Protein AF-A0A809S8J6-F1 (afdb_monomer)

Radius of gyration: 30.09 Å; Cα contacts (8 Å, |Δi|>4): 682; chains: 1; bounding box: 95×75×57 Å

Mean predicted aligned error: 15.42 Å

Foldseek 3Di:
DAEFEDAQFDQVCRSCVVVVVVAKDKDFPVPPDPDPPPPDDDDDDDDDDDDDDDDDDDDDDDDDDDDDDDDDDDDDDDDDDPPPPDPPDDDDSRDGRHAAKTKIKIWGDDVPDPPDIDIDIYIYHHDHQDDFDDDPQFKDKQAAPVFKDWPPVQAQDPDDPQAGPNQQRHRDLFPSRKHKNLVCALADGDPHQKIKMFTPPDLQFFWFWKKKWKFFQFFDCWDPCRRFAAAFQFKWKWFDSVVPDTDTFAPKFGTGLVSFAPADPVRGHDPPDDPRRMDMGMIGTQIDGHRMMMIGTHFDFDPPQAQDQTPPDRDHRNGRGHMTMTRYMMTMTTDPVNVVSSVVSPPD

Organism: NCBI:txid33923

Secondary structure (DSSP, 8-state):
-EEEEEETT-BHHHHTHHHHHTT-EEEEGGG--S-SS-S----------------------------------------------PPP-------B--SEEEEEEEEEEPTT-SS-EEEEEEEEEEEPPPP-PPPGGGEEEE-HHHHEEE-GGGS-----TTS-GGGGGSS--STTS-EE-GGGTTSPPPS--EEEEEE-STTT-EEEEEEEEEEESB-BSSGGGBTB-PPPSBEEEEEESSSSS-EEPSS-S--BHHHHS-B-TTSPBP-TT-SSSEEEEEEEEEEEEESEEEEEE-PPB-TT-TTSBPTTSSPBPSS-B---EE--EEEEEEPHHHHHHHHHHH--

pLDDT: mean 77.05, std 23.23, range [23.98, 98.31]

Nearest PDB structures (foldseek):
  4mb5-assembly1_A  TM=4.813E-01  e=8.742E-01  Moritella marina
  4hmc-assembly1_A  TM=4.651E-01  e=9.783E-01  Moritella marina
  5mr3-assembly1_B  TM=4.224E-01  e=9.276E+00  Haliotis rufescens
  3bcf-assembly1_A  TM=3.343E-01  e=9.813E+00  Halothermothrix orenii H 168
  7rd3-assembly1_A  TM=1.891E-01  e=5.916E+00  Mus musculus

InterPro domains:
  IPR000421 Coagulation factor 5/8, C-terminal domain [PF00754] (161-299)
  IPR008979 Galactose-binding-like domain superfamily [SSF49785] (158-298)

Solvent-accessible surface area (backbone atoms only — not comparable to full-atom values): 20321 Å² total; per-residue (Å²): 121,47,82,40,77,36,41,42,79,34,37,40,53,66,64,42,35,76,50,41,77,72,57,39,44,62,49,65,54,93,69,66,68,92,75,82,82,84,83,82,82,84,82,82,91,82,90,86,87,88,81,89,84,87,80,81,88,82,91,84,84,84,86,80,88,86,87,79,89,86,86,88,83,90,85,88,90,78,93,73,79,86,67,80,75,70,86,77,83,79,69,85,52,74,51,60,31,53,79,45,80,48,56,31,45,30,42,26,72,37,92,95,48,93,84,50,67,47,76,43,49,34,36,40,34,25,38,82,79,56,86,75,85,79,55,76,86,18,51,43,83,40,51,12,65,80,32,33,44,65,40,69,94,62,26,56,78,51,59,50,98,83,25,39,68,59,28,28,28,58,65,37,67,37,58,87,33,23,20,40,33,64,83,42,46,15,41,80,78,68,96,52,52,29,45,26,35,36,48,65,51,73,96,85,38,43,40,33,32,36,42,35,43,28,27,49,22,63,35,48,90,48,71,98,40,49,64,40,19,46,53,37,52,33,50,47,55,26,35,13,73,83,74,78,64,71,43,76,58,48,78,57,46,54,40,42,35,81,62,44,42,64,59,41,98,86,57,26,35,45,71,88,82,51,94,56,44,34,46,71,30,82,30,44,34,51,74,41,73,24,28,23,43,31,43,31,45,38,58,27,76,40,89,87,35,49,68,36,70,36,79,97,59,91,50,60,16,77,23,35,31,41,52,32,52,36,11,23,44,35,39,34,29,47,33,75,63,31,47,51,53,52,53,67,49,69,75,115

Sequence (348 aa):
MQLVFAFKDTPVKEALKSLIDQGWMFENLEEVSQQDNAANAHNTDTSGTTGTGNSSQTTGDNAQQTGTQESNQSGEETPAANTPAQPSATANVDKLVKDGLETFIGKKLKTGSQTDFDYLNVVLRGITKTAVTYEQADLNTLSGVNHLEIDTNQSFNHNPRNNELSKIVDGNERQESRWDTWAFYGKQQDAKNYITIKIKENNEGVFVNKFNLWTRVRGYSLGPQSGKAFPTKYIKLYYSLDGTKFERVKNQDKETRDQLFTLTEAGEVSNVNNNNNTNTVEINFDPVKAKYIRFEFEAPEIEGIKGEIIPGTQERATTNYGVVGFNEVKLIKLTDSGKSKWENSNIK

Structure (mmCIF, N/CA/C/O backbone):
data_AF-A0A809S8J6-F1
#
_entry.id   AF-A0A809S8J6-F1
#
loop_
_atom_site.group_PDB
_atom_site.id
_atom_site.type_symbol
_atom_site.label_atom_id
_atom_site.label_alt_id
_atom_site.label_comp_id
_atom_site.label_asym_id
_atom_site.label_entity_id
_atom_site.label_seq_id
_atom_site.pdbx_PDB_ins_code
_atom_site.Cartn_x
_atom_site.Cartn_y
_atom_site.Cartn_z
_atom_site.occupancy
_atom_site.B_iso_or_equiv
_atom_site.auth_seq_id
_atom_site.auth_comp_id
_atom_site.auth_asym_id
_atom_site.auth_atom_id
_atom_site.pdbx_PDB_model_num
ATOM 1 N N . MET A 1 1 ? -34.614 -11.340 16.513 1.00 69.31 1 MET A N 1
ATOM 2 C CA . MET A 1 1 ? -34.085 -10.487 15.431 1.00 69.31 1 MET A CA 1
ATOM 3 C C . MET A 1 1 ? -32.884 -9.745 15.985 1.00 69.31 1 MET A C 1
ATOM 5 O O . MET A 1 1 ? -33.032 -9.092 17.010 1.00 69.31 1 MET A O 1
ATOM 9 N N . GLN A 1 2 ? -31.712 -9.913 15.381 1.00 82.62 2 GLN A N 1
ATOM 10 C CA . GLN A 1 2 ? -30.470 -9.266 15.804 1.00 82.62 2 GLN A CA 1
ATOM 11 C C . GLN A 1 2 ? -30.171 -8.094 14.869 1.00 82.62 2 GLN A C 1
ATOM 13 O O . GLN A 1 2 ? -30.233 -8.248 13.653 1.00 82.62 2 GLN A O 1
ATOM 18 N N . LEU A 1 3 ? -29.869 -6.924 15.429 1.00 82.31 3 LEU A N 1
ATOM 19 C CA . LEU A 1 3 ? -29.426 -5.763 14.658 1.00 82.31 3 LEU A CA 1
ATOM 20 C C . LEU A 1 3 ? -27.900 -5.764 14.577 1.00 82.31 3 LEU A C 1
ATOM 22 O O . LEU A 1 3 ? -27.219 -5.842 15.599 1.00 82.31 3 LEU A O 1
ATOM 26 N N . VAL A 1 4 ? -27.385 -5.676 13.357 1.00 83.06 4 VAL A N 1
ATOM 27 C CA . VAL A 1 4 ? -25.967 -5.507 13.041 1.00 83.06 4 VAL A CA 1
ATOM 28 C C . VAL A 1 4 ? -25.825 -4.173 12.318 1.00 83.06 4 VAL A C 1
ATOM 30 O O . VAL A 1 4 ? -26.583 -3.871 11.401 1.00 83.06 4 VAL A O 1
ATOM 33 N N . PHE A 1 5 ? -24.877 -3.345 12.739 1.00 81.38 5 PHE A N 1
ATOM 34 C CA . PHE A 1 5 ? -24.607 -2.056 12.103 1.00 81.38 5 PHE A CA 1
ATOM 35 C C . PHE A 1 5 ? -23.363 -2.181 11.225 1.00 81.38 5 PHE A C 1
ATOM 37 O O . PHE A 1 5 ? -22.380 -2.797 11.637 1.00 81.38 5 PHE A O 1
ATOM 44 N N . ALA A 1 6 ? -23.410 -1.617 10.020 1.00 78.50 6 ALA A N 1
ATOM 45 C CA . ALA A 1 6 ? -22.308 -1.645 9.062 1.00 78.50 6 ALA A CA 1
ATOM 46 C C . ALA A 1 6 ? -22.294 -0.367 8.217 1.00 78.50 6 ALA A C 1
ATOM 48 O O . ALA A 1 6 ? -23.326 0.276 8.059 1.00 78.50 6 ALA A O 1
ATOM 49 N N . PHE A 1 7 ? -21.147 0.021 7.662 1.00 81.06 7 PHE A N 1
ATOM 50 C CA . PHE A 1 7 ? -21.082 1.191 6.779 1.00 81.06 7 PHE A CA 1
ATOM 51 C C . PHE A 1 7 ? -21.593 0.862 5.368 1.00 81.06 7 PHE A C 1
ATOM 53 O O . PHE A 1 7 ? -21.485 -0.291 4.952 1.00 81.06 7 PHE A O 1
ATOM 60 N N . LYS A 1 8 ? -22.068 1.878 4.628 1.00 72.50 8 LYS A N 1
ATOM 61 C CA . LYS A 1 8 ? -22.605 1.799 3.244 1.00 72.50 8 LYS A CA 1
ATOM 62 C C . LYS A 1 8 ? -21.742 1.013 2.228 1.00 72.50 8 LYS A C 1
ATOM 64 O O . LYS A 1 8 ? -22.229 0.538 1.210 1.00 72.50 8 LYS A O 1
ATOM 69 N N . ASP A 1 9 ? -20.449 0.870 2.496 1.00 71.50 9 ASP A N 1
ATOM 70 C CA . ASP A 1 9 ? -19.506 0.186 1.602 1.00 71.50 9 ASP A CA 1
ATOM 71 C C . ASP A 1 9 ? -18.827 -1.014 2.284 1.00 71.50 9 ASP A C 1
ATOM 73 O O . ASP A 1 9 ? -17.778 -1.490 1.859 1.00 71.50 9 ASP A O 1
ATOM 77 N N . THR A 1 10 ? -19.420 -1.529 3.367 1.00 76.69 10 THR A N 1
ATOM 78 C CA . THR A 1 10 ? -18.936 -2.745 4.035 1.00 76.69 10 THR A CA 1
ATOM 79 C C . THR A 1 10 ? -19.470 -3.977 3.298 1.00 76.69 10 THR A C 1
ATOM 81 O O . THR A 1 10 ? -20.690 -4.094 3.147 1.00 76.69 10 THR A O 1
ATOM 84 N N . PRO A 1 11 ? -18.620 -4.936 2.881 1.00 82.38 11 PRO A N 1
ATOM 85 C CA . PRO A 1 11 ? -19.095 -6.231 2.402 1.00 82.38 11 PRO A CA 1
ATOM 86 C C . PRO A 1 11 ? -19.904 -6.935 3.495 1.00 82.38 11 PRO A C 1
ATOM 88 O O . PRO A 1 11 ? -19.467 -7.012 4.646 1.00 82.38 11 PRO A O 1
ATOM 91 N N . VAL A 1 12 ? -21.070 -7.487 3.159 1.00 83.94 12 VAL A N 1
ATOM 92 C CA . VAL A 1 12 ? -21.964 -8.138 4.134 1.00 83.94 12 VAL A CA 1
ATOM 93 C C . VAL A 1 12 ? -21.243 -9.252 4.899 1.00 83.94 12 VAL A C 1
ATOM 95 O O . VAL A 1 12 ? -21.407 -9.373 6.114 1.00 83.94 12 VAL A O 1
ATOM 98 N N . LYS A 1 13 ? -20.376 -10.016 4.226 1.00 82.44 13 LYS A N 1
ATOM 99 C CA . LYS A 1 13 ? -19.522 -11.026 4.865 1.00 82.44 13 LYS A CA 1
ATOM 100 C C . LYS A 1 13 ? -18.664 -10.459 6.000 1.00 82.44 13 LYS A C 1
ATOM 102 O O . LYS A 1 13 ? -18.488 -11.118 7.021 1.00 82.44 13 LYS A O 1
ATOM 107 N N . GLU A 1 14 ? -18.144 -9.243 5.854 1.00 80.56 14 GLU A N 1
ATOM 108 C CA . GLU A 1 14 ? -17.391 -8.587 6.923 1.00 80.56 14 GLU A CA 1
ATOM 109 C C . GLU A 1 14 ? -18.302 -8.099 8.048 1.00 80.56 14 GLU A C 1
ATOM 111 O O . GLU A 1 14 ? -17.966 -8.267 9.220 1.00 80.56 14 GLU A O 1
ATOM 116 N N . ALA A 1 15 ? -19.459 -7.526 7.710 1.00 82.50 15 ALA A N 1
ATOM 117 C CA . ALA A 1 15 ? -20.442 -7.077 8.695 1.00 82.50 15 ALA A CA 1
ATOM 118 C C . ALA A 1 15 ? -20.953 -8.237 9.571 1.00 82.50 15 ALA A C 1
ATOM 120 O O . ALA A 1 15 ? -21.184 -8.074 10.768 1.00 82.50 15 ALA A O 1
ATOM 121 N N . LEU A 1 16 ? -21.074 -9.431 8.988 1.00 87.44 16 LEU A N 1
ATOM 122 C CA . LEU A 1 16 ? -21.538 -10.648 9.651 1.00 87.44 16 LEU A CA 1
ATOM 123 C C . LEU A 1 16 ? -20.404 -11.532 10.180 1.00 87.44 16 LEU A C 1
ATOM 125 O O . LEU A 1 16 ? -20.680 -12.618 10.694 1.00 87.44 16 LEU A O 1
ATOM 129 N N . LYS A 1 17 ? -19.141 -11.090 10.095 1.00 83.00 17 LYS A N 1
ATOM 130 C CA . LYS A 1 17 ? -17.968 -11.939 10.352 1.00 83.00 17 LYS A CA 1
ATOM 131 C C . LYS A 1 17 ? -18.045 -12.672 11.690 1.00 83.00 17 LYS A C 1
ATOM 133 O O . LYS A 1 17 ? -17.804 -13.869 11.736 1.00 83.00 17 LYS A O 1
ATOM 138 N N . SER A 1 18 ? -18.439 -11.987 12.765 1.00 83.62 18 SER A N 1
ATOM 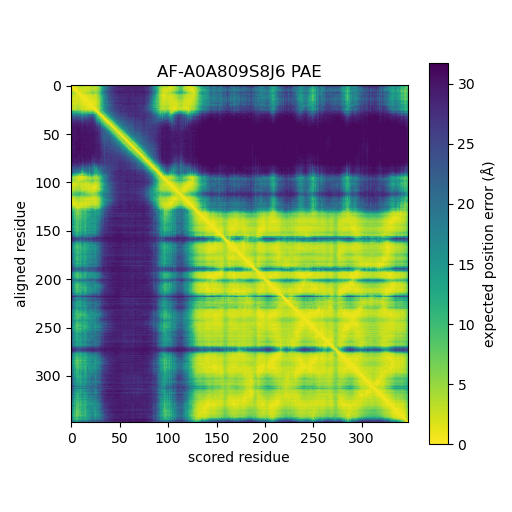139 C CA . SER A 1 18 ? -18.545 -12.606 14.095 1.00 83.62 18 SER A CA 1
ATOM 140 C C . SER A 1 18 ? -19.547 -13.766 14.138 1.00 83.62 18 SER A C 1
ATOM 142 O O . SER A 1 18 ? -19.301 -14.759 14.816 1.00 83.62 18 SER A O 1
ATOM 144 N N . LEU A 1 19 ? -20.660 -13.668 13.405 1.00 87.31 19 LEU A N 1
ATOM 145 C CA . LEU A 1 19 ? -21.651 -14.739 13.317 1.00 87.31 19 LEU A CA 1
ATOM 146 C C . LEU A 1 19 ? -21.157 -15.857 12.389 1.00 87.31 19 LEU A C 1
ATOM 148 O O . LEU A 1 19 ? -21.301 -17.034 12.711 1.00 87.31 19 LEU A O 1
ATOM 152 N N . ILE A 1 20 ? -20.497 -15.511 11.284 1.00 85.75 20 ILE A N 1
ATOM 153 C CA . ILE A 1 20 ? -19.878 -16.495 10.384 1.00 85.75 20 ILE A CA 1
ATOM 154 C C . ILE A 1 20 ? -18.808 -17.312 11.119 1.00 85.75 20 ILE A C 1
ATOM 156 O O . ILE A 1 20 ? -18.806 -18.537 11.033 1.00 85.75 20 ILE A O 1
ATOM 160 N N . ASP A 1 21 ? -17.956 -16.664 11.915 1.00 81.38 21 ASP A N 1
ATOM 161 C CA . ASP A 1 21 ? -16.934 -17.323 12.738 1.00 81.38 21 ASP A CA 1
ATOM 162 C C . ASP A 1 21 ? -17.557 -18.264 13.791 1.00 81.38 21 ASP A C 1
ATOM 164 O O . ASP A 1 21 ? -16.924 -19.220 14.235 1.00 81.38 21 ASP A O 1
ATOM 168 N N . GLN A 1 22 ? -18.817 -18.032 14.174 1.00 84.38 22 GLN A N 1
ATOM 169 C CA . GLN A 1 22 ? -19.596 -18.919 15.043 1.00 84.38 22 GLN A CA 1
ATOM 170 C C . GLN A 1 22 ? -20.296 -20.055 14.276 1.00 84.38 22 GLN A C 1
ATOM 172 O O . GLN A 1 22 ? -21.024 -20.833 14.894 1.00 84.38 22 GLN A O 1
ATOM 177 N N . GLY A 1 23 ? -20.110 -20.164 12.960 1.00 84.94 23 GLY A N 1
ATOM 178 C CA . GLY A 1 23 ? -20.697 -21.201 12.109 1.00 84.94 23 GLY A CA 1
ATOM 179 C C . GLY A 1 23 ? -22.067 -20.858 11.517 1.00 84.94 23 GLY A C 1
ATOM 180 O O . GLY A 1 23 ? -22.758 -21.764 11.055 1.00 84.94 23 GLY A O 1
ATOM 181 N N . TRP A 1 24 ? -22.491 -19.590 11.545 1.00 88.50 24 TRP A N 1
ATOM 182 C CA . TRP A 1 24 ? -23.704 -19.153 10.845 1.00 88.50 24 TRP A CA 1
ATOM 183 C C . TRP A 1 24 ? -23.451 -18.988 9.342 1.00 88.50 24 TRP A C 1
ATOM 185 O O . TRP A 1 24 ? -22.451 -18.404 8.929 1.00 88.50 24 TRP A O 1
ATOM 195 N N . MET A 1 25 ? -24.392 -19.457 8.526 1.00 86.19 25 MET A N 1
ATOM 196 C CA . MET A 1 25 ? -24.436 -19.245 7.076 1.00 86.19 25 MET A CA 1
ATOM 197 C C . MET A 1 25 ? -25.614 -18.333 6.743 1.00 86.19 25 MET A C 1
ATOM 199 O O . MET A 1 25 ? -26.673 -18.499 7.338 1.00 86.19 25 MET A O 1
ATOM 203 N N . PHE A 1 26 ? -25.453 -17.393 5.812 1.00 84.25 26 PHE A N 1
ATOM 204 C CA . PHE A 1 26 ? -26.462 -16.367 5.534 1.00 84.25 26 PHE A CA 1
ATOM 205 C C . PHE A 1 26 ? -26.960 -16.417 4.094 1.00 84.25 26 PHE A C 1
ATOM 207 O O . PHE A 1 26 ? -26.163 -16.534 3.169 1.00 84.25 26 PHE A O 1
ATOM 214 N N . GLU A 1 27 ? -28.271 -16.260 3.928 1.00 73.75 27 GLU A N 1
ATOM 215 C CA . GLU A 1 27 ? -28.950 -16.116 2.639 1.00 73.75 27 GLU A CA 1
ATOM 216 C C . GLU A 1 27 ? -29.669 -14.758 2.585 1.00 73.75 27 GLU A C 1
ATOM 218 O O . GLU A 1 27 ? -30.155 -14.243 3.601 1.00 73.75 27 GLU A O 1
ATOM 223 N N . ASN A 1 28 ? -29.691 -14.144 1.400 1.00 64.75 28 ASN A N 1
ATOM 224 C CA . ASN A 1 28 ? -30.342 -12.854 1.183 1.00 64.75 28 ASN A CA 1
ATOM 225 C C . ASN A 1 28 ? -31.863 -13.047 1.056 1.00 64.75 28 ASN A C 1
ATOM 227 O O . ASN A 1 28 ? -32.323 -13.861 0.261 1.00 64.75 28 ASN A O 1
ATOM 231 N N . LEU A 1 29 ? -32.646 -12.264 1.801 1.00 59.12 29 LEU A N 1
ATOM 232 C CA . LEU A 1 29 ? -34.109 -12.304 1.728 1.00 59.12 29 LEU A CA 1
ATOM 233 C C . LEU A 1 29 ? -34.681 -11.675 0.453 1.00 59.12 29 LEU A C 1
ATOM 235 O O . LEU A 1 29 ? -35.798 -12.013 0.071 1.00 59.12 29 LEU A O 1
ATOM 239 N N . GLU A 1 30 ? -33.937 -10.794 -0.221 1.00 55.62 30 GLU A N 1
ATOM 240 C CA . GLU A 1 30 ? -34.394 -10.174 -1.476 1.00 55.62 30 GLU A CA 1
ATOM 241 C C . GLU A 1 30 ? -34.455 -11.167 -2.658 1.00 55.62 30 GLU A C 1
ATOM 243 O O . GLU A 1 30 ? -35.023 -10.829 -3.693 1.00 55.62 30 GLU A O 1
ATOM 248 N N . GLU A 1 31 ? -33.920 -12.388 -2.511 1.00 43.50 31 GLU A N 1
ATOM 249 C CA . GLU A 1 31 ? -33.971 -13.459 -3.524 1.00 43.50 31 GLU A CA 1
ATOM 250 C C . GLU A 1 31 ? -34.957 -14.591 -3.200 1.00 43.50 31 GLU A C 1
ATOM 252 O O . GLU A 1 31 ? -35.071 -15.542 -3.974 1.00 43.50 31 GLU A O 1
ATOM 257 N N . VAL A 1 32 ? -35.738 -14.493 -2.117 1.00 38.69 32 VAL A N 1
ATOM 258 C CA . VAL A 1 32 ? -36.834 -15.445 -1.888 1.00 38.69 32 VAL A CA 1
ATOM 259 C C . VAL A 1 32 ? -38.011 -15.050 -2.783 1.00 38.69 32 VAL A C 1
ATOM 261 O O . VAL A 1 32 ? -38.983 -14.426 -2.355 1.00 38.69 32 VAL A O 1
ATOM 264 N N . SER A 1 33 ? -37.923 -15.409 -4.066 1.00 34.41 33 SER A N 1
ATOM 265 C CA . SER A 1 33 ? -39.104 -15.566 -4.910 1.00 34.41 33 SER A CA 1
ATOM 266 C C . SER A 1 33 ? -40.115 -16.450 -4.177 1.00 34.41 33 SER A C 1
ATOM 268 O O . SER A 1 33 ? -39.745 -17.467 -3.595 1.00 34.41 33 SER A O 1
ATOM 270 N N . GLN A 1 34 ? -41.379 -16.030 -4.195 1.00 36.56 34 GLN A N 1
ATOM 271 C CA . GLN A 1 34 ? -42.549 -16.561 -3.481 1.00 36.56 34 GLN A CA 1
ATOM 272 C C . GLN A 1 34 ? -42.905 -18.042 -3.773 1.00 36.56 34 GLN A C 1
ATOM 274 O O . GLN A 1 34 ? -44.062 -18.338 -4.064 1.00 36.56 34 GLN A O 1
ATOM 279 N N . GLN A 1 35 ? -41.969 -18.991 -3.714 1.00 33.72 35 GLN A N 1
ATOM 280 C CA . GLN A 1 35 ? -42.203 -20.348 -4.221 1.00 33.72 35 GLN A CA 1
ATOM 281 C C . GLN A 1 35 ? -42.344 -21.460 -3.172 1.00 33.72 35 GLN A C 1
ATOM 283 O O . GLN A 1 35 ? -42.586 -22.590 -3.572 1.00 33.72 35 GLN A O 1
ATOM 288 N N . ASP A 1 36 ? -42.348 -21.158 -1.867 1.00 30.89 36 ASP A N 1
ATOM 289 C CA . ASP A 1 36 ? -42.499 -22.193 -0.819 1.00 30.89 36 ASP A CA 1
ATOM 290 C C . ASP A 1 36 ? -43.715 -22.030 0.117 1.00 30.89 36 ASP A C 1
ATOM 292 O O . ASP A 1 36 ? -43.811 -22.704 1.138 1.00 30.89 36 ASP A O 1
ATOM 296 N N . ASN A 1 37 ? -44.711 -21.209 -0.241 1.00 33.12 37 ASN A N 1
ATOM 297 C CA . ASN A 1 37 ? -45.987 -21.147 0.503 1.00 33.12 37 ASN A CA 1
ATOM 298 C C . ASN A 1 37 ? -47.153 -21.909 -0.158 1.00 33.12 37 ASN A C 1
ATOM 300 O O . ASN A 1 37 ? -48.300 -21.771 0.265 1.00 33.12 37 ASN A O 1
ATOM 304 N N . ALA A 1 38 ? -46.884 -22.753 -1.158 1.00 31.83 38 ALA A N 1
ATOM 305 C CA . ALA A 1 38 ? -47.896 -23.569 -1.834 1.00 31.83 38 ALA A CA 1
ATOM 306 C C . ALA A 1 38 ? -47.691 -25.077 -1.599 1.00 31.83 38 ALA A C 1
ATOM 308 O O . ALA A 1 38 ? -47.687 -25.863 -2.538 1.00 31.83 38 ALA A O 1
ATOM 309 N N . ALA A 1 39 ? -47.521 -25.501 -0.346 1.00 32.81 39 ALA A N 1
ATOM 310 C CA . ALA A 1 39 ? -47.517 -26.926 -0.002 1.00 32.81 39 ALA A CA 1
ATOM 311 C C . ALA A 1 39 ? -48.094 -27.189 1.398 1.00 32.81 39 ALA A C 1
ATOM 313 O O . ALA A 1 39 ? -47.465 -27.837 2.223 1.00 32.81 39 ALA A O 1
ATOM 314 N N . ASN A 1 40 ? -49.286 -26.652 1.687 1.00 31.91 40 ASN A N 1
ATOM 315 C CA . ASN A 1 40 ? -50.224 -27.254 2.646 1.00 31.91 40 ASN A CA 1
ATOM 316 C C . ASN A 1 40 ? -51.594 -26.559 2.591 1.00 31.91 40 ASN A C 1
ATOM 318 O O . ASN A 1 40 ? -52.026 -25.888 3.523 1.00 31.91 40 ASN A O 1
ATOM 322 N N . ALA A 1 41 ? -52.304 -26.734 1.478 1.00 29.11 41 ALA A N 1
ATOM 323 C CA . ALA A 1 41 ? -53.754 -26.574 1.451 1.00 29.11 41 ALA A CA 1
ATOM 324 C C . ALA A 1 41 ? -54.351 -27.924 1.049 1.00 29.11 41 ALA A C 1
ATOM 326 O O . ALA A 1 41 ? -54.566 -28.221 -0.125 1.00 29.11 41 ALA A O 1
ATOM 327 N N . HIS A 1 42 ? -54.533 -28.786 2.047 1.00 29.09 42 HIS A N 1
ATOM 328 C CA . HIS A 1 42 ? -55.251 -30.036 1.880 1.00 29.09 42 HIS A CA 1
ATOM 329 C C . HIS A 1 42 ? -56.753 -29.726 1.831 1.00 29.09 42 HIS A C 1
ATOM 331 O O . HIS A 1 42 ? -57.361 -29.378 2.836 1.00 29.09 42 HIS A O 1
ATOM 337 N N . ASN A 1 43 ? -57.291 -29.793 0.616 1.00 30.62 43 ASN A N 1
ATOM 338 C CA . ASN A 1 43 ? -58.572 -30.390 0.248 1.00 30.62 43 ASN A CA 1
ATOM 339 C C . ASN A 1 43 ? -59.784 -30.140 1.175 1.00 30.62 43 ASN A C 1
ATOM 341 O O . ASN A 1 43 ? -59.999 -30.892 2.120 1.00 30.62 43 ASN A O 1
ATOM 345 N N . THR A 1 44 ? -60.661 -29.209 0.787 1.00 30.17 44 THR A N 1
ATOM 346 C CA . THR A 1 44 ? -62.117 -29.431 0.843 1.00 30.17 44 THR A CA 1
ATOM 347 C C . THR A 1 44 ? -62.810 -28.671 -0.282 1.00 30.17 44 THR A C 1
ATOM 349 O O . THR A 1 44 ? -62.815 -27.444 -0.340 1.00 30.17 44 THR A O 1
ATOM 352 N N . ASP A 1 45 ? -63.374 -29.482 -1.161 1.00 28.48 45 ASP A N 1
ATOM 353 C CA . ASP A 1 45 ? -64.333 -29.243 -2.227 1.00 28.48 45 ASP A CA 1
ATOM 354 C C . ASP A 1 45 ? -65.621 -28.560 -1.718 1.00 28.48 45 ASP A C 1
ATOM 356 O O . ASP A 1 45 ? -66.141 -28.991 -0.690 1.00 28.48 45 ASP A O 1
ATOM 360 N N . THR A 1 46 ? -66.141 -27.526 -2.403 1.00 28.97 46 THR A N 1
ATOM 361 C CA . THR A 1 46 ? -67.561 -27.424 -2.838 1.00 28.97 46 THR A CA 1
ATOM 362 C C . THR A 1 46 ? -67.938 -26.083 -3.499 1.00 28.97 46 THR A C 1
ATOM 364 O O . THR A 1 46 ? -67.937 -25.028 -2.876 1.00 28.97 46 THR A O 1
ATOM 367 N N . SER A 1 47 ? -68.461 -26.217 -4.725 1.00 27.56 47 SER A N 1
ATOM 368 C CA . SER A 1 47 ? -69.618 -25.515 -5.323 1.00 27.56 47 SER A CA 1
ATOM 369 C C . SER A 1 47 ? -69.566 -24.011 -5.651 1.00 27.56 47 SER A C 1
ATOM 371 O O . SER A 1 47 ? -69.263 -23.175 -4.808 1.00 27.56 47 SER A O 1
ATOM 373 N N . GLY A 1 48 ? -70.059 -23.663 -6.850 1.00 25.34 48 GLY A N 1
ATOM 374 C CA . GLY A 1 48 ? -70.681 -22.353 -7.085 1.00 25.34 48 GLY A CA 1
ATOM 375 C C . GLY A 1 48 ? -70.498 -21.759 -8.479 1.00 25.34 48 GLY A C 1
ATOM 376 O O . GLY A 1 48 ? -69.594 -20.978 -8.717 1.00 25.34 48 GLY A O 1
ATOM 377 N N . THR A 1 49 ? -71.399 -22.125 -9.379 1.00 25.78 49 THR A N 1
ATOM 378 C CA . THR A 1 49 ? -71.552 -21.781 -10.800 1.00 25.78 49 THR A CA 1
ATOM 379 C C . THR A 1 49 ? -71.673 -20.277 -11.143 1.00 25.78 49 THR A C 1
ATOM 381 O O . THR A 1 49 ? -72.121 -19.476 -10.329 1.00 25.78 49 THR A O 1
ATOM 384 N N . THR A 1 50 ? -71.468 -19.989 -12.444 1.00 27.95 50 THR A N 1
ATOM 385 C CA . THR A 1 50 ? -71.871 -18.830 -13.294 1.00 27.95 50 THR A CA 1
ATOM 386 C C . THR A 1 50 ? -70.765 -17.790 -13.570 1.00 27.95 50 THR A C 1
ATOM 388 O O . THR A 1 50 ? -70.122 -17.313 -12.653 1.00 27.95 50 THR A O 1
ATOM 391 N N . GLY A 1 51 ? -70.452 -17.397 -14.812 1.00 27.64 51 GLY A N 1
ATOM 392 C CA . GLY A 1 51 ? -71.080 -17.700 -16.097 1.00 27.64 51 GLY A CA 1
ATOM 393 C C . GLY A 1 51 ? -70.252 -17.268 -17.322 1.00 27.64 51 GLY A C 1
ATOM 394 O O . GLY A 1 51 ? -69.369 -16.424 -17.239 1.00 27.64 51 GLY A O 1
ATOM 395 N N . THR A 1 52 ? -70.594 -17.910 -18.445 1.00 26.61 52 THR A N 1
ATOM 396 C CA . THR A 1 52 ? -70.686 -17.415 -19.837 1.00 26.61 52 THR A CA 1
ATOM 397 C C . THR A 1 52 ? -69.655 -16.426 -20.392 1.00 26.61 52 THR A C 1
ATOM 399 O O . THR A 1 52 ? -69.634 -15.255 -20.032 1.00 26.61 52 THR A O 1
ATOM 402 N N . GLY A 1 53 ? -68.961 -16.868 -21.450 1.00 25.88 53 GLY A N 1
ATOM 403 C CA . GLY A 1 53 ? -68.209 -16.000 -22.359 1.00 25.88 53 GLY A CA 1
ATOM 404 C C . GLY A 1 53 ? -67.556 -16.741 -23.530 1.00 25.88 53 GLY A C 1
ATOM 405 O O . GLY A 1 53 ? -66.345 -16.881 -23.557 1.00 25.88 53 GLY A O 1
ATOM 406 N N . ASN A 1 54 ? -68.384 -17.252 -24.446 1.00 26.97 54 ASN A N 1
ATOM 407 C CA . ASN A 1 54 ? -68.127 -17.627 -25.847 1.00 26.97 54 ASN A CA 1
ATOM 408 C C . ASN A 1 54 ? -66.703 -17.466 -26.440 1.00 26.97 54 ASN A C 1
ATOM 410 O O . ASN A 1 54 ? -66.207 -16.351 -26.563 1.00 26.97 54 ASN A O 1
ATOM 414 N N . SER A 1 55 ? -66.192 -18.549 -27.049 1.00 28.91 55 SER A N 1
ATOM 415 C CA . SER A 1 55 ? -66.049 -18.706 -28.519 1.00 28.91 55 SER A CA 1
ATOM 416 C C . SER A 1 55 ? -64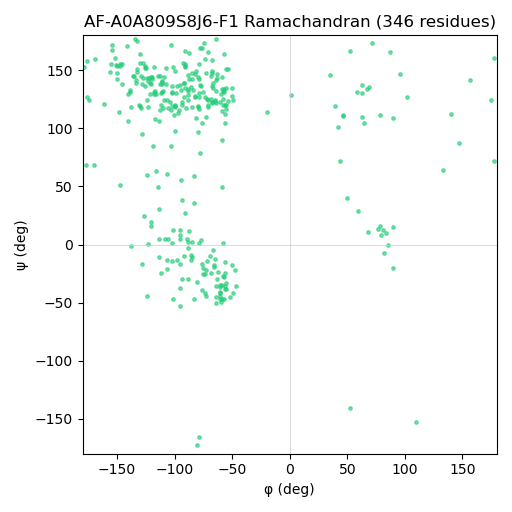.742 -19.385 -28.963 1.00 28.91 55 SER A C 1
ATOM 418 O O . SER A 1 55 ? -63.682 -18.776 -28.931 1.00 28.91 55 SER A O 1
ATOM 420 N N . SER A 1 56 ? -64.917 -20.597 -29.511 1.00 27.86 56 SER A N 1
ATOM 421 C CA . SER A 1 56 ? -64.287 -21.153 -30.726 1.00 27.86 56 SER A CA 1
ATOM 422 C C . SER A 1 56 ? -62.755 -21.358 -30.725 1.00 27.86 56 SER A C 1
ATOM 424 O O . SER A 1 56 ? -61.996 -20.400 -30.769 1.00 27.86 56 SER A O 1
ATOM 426 N N . GLN A 1 57 ? -62.241 -22.593 -30.588 1.00 27.30 57 GLN A N 1
ATOM 427 C CA . GLN A 1 57 ? -62.111 -23.633 -31.643 1.00 27.30 57 GLN A CA 1
ATOM 428 C C . GLN A 1 57 ? -61.165 -23.142 -32.759 1.00 27.30 57 GLN A C 1
ATOM 430 O O . GLN A 1 57 ? -61.478 -22.154 -33.412 1.00 27.30 57 GLN A O 1
ATOM 435 N N . THR A 1 58 ? -59.953 -23.686 -32.918 1.00 30.69 58 THR A N 1
ATOM 436 C CA . THR A 1 58 ? -59.618 -24.935 -33.654 1.00 30.69 58 THR A CA 1
ATOM 437 C C . THR A 1 58 ? -58.233 -25.472 -33.219 1.00 30.69 58 THR A C 1
ATOM 439 O O . THR A 1 58 ? -57.290 -24.691 -33.168 1.00 30.69 58 THR A O 1
ATOM 442 N N . THR A 1 59 ? -58.084 -26.700 -32.695 1.00 27.19 59 THR A N 1
ATOM 443 C CA . THR A 1 59 ? -57.844 -28.021 -33.353 1.00 27.19 59 THR A CA 1
ATOM 444 C C . THR A 1 59 ? -56.539 -28.200 -34.140 1.00 27.19 59 THR A C 1
ATOM 446 O O . THR A 1 59 ? -56.259 -27.432 -35.056 1.00 27.19 59 THR A O 1
ATOM 449 N N . GLY A 1 60 ? -55.849 -29.315 -33.843 1.00 27.73 60 GLY A N 1
ATOM 450 C CA . GLY A 1 60 ? -54.764 -29.934 -34.621 1.00 27.73 60 GLY A CA 1
ATOM 451 C C . GLY A 1 60 ? -53.566 -30.306 -33.737 1.00 27.73 60 GLY A C 1
ATOM 452 O O . GLY A 1 60 ? -52.591 -29.570 -33.724 1.00 27.73 60 GLY A O 1
ATOM 453 N N . ASP A 1 61 ? -53.672 -31.217 -32.769 1.00 28.58 61 ASP A N 1
ATOM 454 C CA . ASP A 1 61 ? -53.701 -32.690 -32.866 1.00 28.58 61 ASP A CA 1
ATOM 455 C C . ASP A 1 61 ? -52.494 -33.382 -33.532 1.00 28.58 61 ASP A C 1
ATOM 457 O O . ASP A 1 61 ? -52.125 -33.114 -34.672 1.00 28.58 61 ASP A O 1
ATOM 461 N N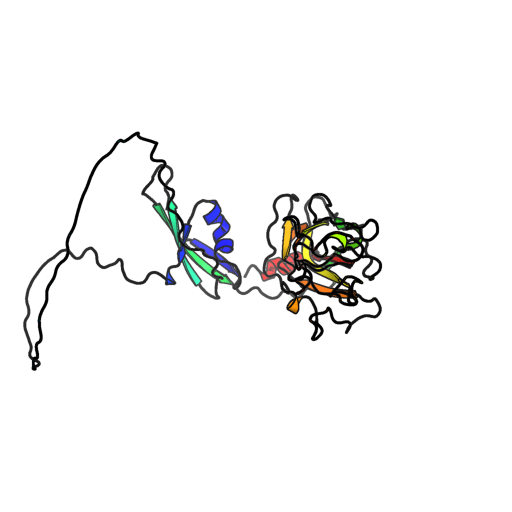 . ASN A 1 62 ? -52.039 -34.389 -32.778 1.00 28.36 62 ASN A N 1
ATOM 462 C CA . ASN A 1 62 ? -51.191 -35.549 -33.058 1.00 28.36 62 ASN A CA 1
ATOM 463 C C . ASN A 1 62 ? -49.670 -35.355 -33.168 1.00 28.36 62 ASN A C 1
ATOM 465 O O . ASN A 1 62 ? -49.181 -34.672 -34.056 1.00 28.36 62 ASN A O 1
ATOM 469 N N . ALA A 1 63 ? -48.838 -35.861 -32.249 1.00 27.34 63 ALA A N 1
ATOM 470 C CA . ALA A 1 63 ? -48.740 -37.154 -31.540 1.00 27.34 63 ALA A CA 1
ATOM 471 C C . ALA A 1 63 ? -47.761 -38.140 -32.195 1.00 27.34 63 ALA A C 1
ATOM 473 O O . ALA A 1 63 ? -47.657 -38.243 -33.411 1.00 27.34 63 ALA A O 1
ATOM 474 N N . GLN A 1 64 ? -47.162 -38.910 -31.281 1.00 26.81 64 GLN A N 1
ATOM 475 C CA . GLN A 1 64 ? -46.352 -40.124 -31.408 1.00 26.81 64 GLN A CA 1
ATOM 476 C C . GLN A 1 64 ? -44.840 -39.919 -31.570 1.00 26.81 64 GLN A C 1
ATOM 478 O O . GLN A 1 64 ? -44.372 -39.305 -32.518 1.00 26.81 64 GLN A O 1
ATOM 483 N N . GLN A 1 65 ? -44.056 -40.252 -30.527 1.00 27.27 65 GLN A N 1
ATOM 484 C CA . GLN A 1 65 ? -43.659 -41.619 -30.090 1.00 27.27 65 GLN A CA 1
ATOM 485 C C . GLN A 1 65 ? -42.753 -42.262 -31.155 1.00 27.27 65 GLN A C 1
ATOM 487 O O . GLN A 1 65 ? -43.059 -42.211 -32.333 1.00 27.27 65 GLN A O 1
ATOM 492 N N . THR A 1 66 ? -41.620 -42.899 -30.868 1.00 26.27 66 THR A N 1
ATOM 493 C CA . THR A 1 66 ? -41.199 -43.705 -29.710 1.00 26.27 66 THR A CA 1
ATOM 494 C C . THR A 1 66 ? -39.729 -44.081 -29.939 1.00 26.27 66 THR A C 1
ATOM 496 O O . THR A 1 66 ? -39.295 -44.137 -31.088 1.00 26.27 66 THR A O 1
ATOM 499 N N . GLY A 1 67 ? -38.987 -44.417 -28.882 1.00 27.11 67 GLY A N 1
ATOM 500 C CA . GLY A 1 67 ? -37.640 -44.987 -29.008 1.00 27.11 67 GLY A CA 1
ATOM 501 C C . GLY A 1 67 ? -36.961 -45.223 -27.661 1.00 27.11 67 GLY A C 1
ATOM 502 O O . GLY A 1 67 ? -36.082 -44.472 -27.267 1.00 27.11 67 GLY A O 1
ATOM 503 N N . THR A 1 68 ? -37.450 -46.234 -26.953 1.00 27.48 68 THR A N 1
ATOM 504 C CA . THR A 1 68 ? -37.063 -46.785 -25.642 1.00 27.48 68 THR A CA 1
ATOM 505 C C . THR A 1 68 ? -35.680 -47.465 -25.602 1.00 27.48 68 THR A C 1
ATOM 507 O O . THR A 1 68 ? -35.279 -48.036 -26.609 1.00 27.48 68 THR A O 1
ATOM 510 N N . GLN A 1 69 ? -35.022 -47.395 -24.422 1.00 26.34 69 GLN A N 1
ATOM 511 C CA . GLN A 1 69 ? -34.436 -48.477 -23.570 1.00 26.34 69 GLN A CA 1
ATOM 512 C C . GLN A 1 69 ? -33.806 -49.712 -24.268 1.00 26.34 69 GLN A C 1
ATOM 514 O O . GLN A 1 69 ? -34.329 -50.203 -25.252 1.00 26.34 69 GLN A O 1
ATOM 519 N N . GLU A 1 70 ? -32.747 -50.385 -23.803 1.00 28.11 70 GLU A N 1
ATOM 520 C CA . GLU A 1 70 ? -32.178 -50.639 -22.467 1.00 28.11 70 GLU A CA 1
ATOM 521 C C . GLU A 1 70 ? -30.957 -51.572 -22.661 1.00 28.11 70 GLU A C 1
ATOM 523 O O . GLU A 1 70 ? -30.942 -52.315 -23.641 1.00 28.11 70 GLU A O 1
ATOM 528 N N . SER A 1 71 ? -30.027 -51.649 -21.695 1.00 25.38 71 SER A N 1
ATOM 529 C CA . SER A 1 71 ? -29.608 -52.945 -21.109 1.00 25.38 71 SER A CA 1
ATOM 530 C C . SER A 1 71 ? -28.595 -52.792 -19.957 1.00 25.38 71 SER A C 1
ATOM 532 O O . SER A 1 71 ? -27.548 -52.166 -20.113 1.00 25.38 71 SER A O 1
ATOM 534 N N . ASN A 1 72 ? -28.953 -53.424 -18.832 1.00 26.70 72 ASN A N 1
ATOM 535 C CA . ASN A 1 72 ? -28.251 -53.668 -17.555 1.00 26.70 72 ASN A CA 1
ATOM 536 C C . ASN A 1 72 ? -26.979 -54.566 -17.725 1.00 26.70 72 ASN A C 1
ATOM 538 O O . ASN A 1 72 ? -26.761 -55.063 -18.822 1.00 26.70 72 ASN A O 1
ATOM 542 N N . GLN A 1 73 ? -26.101 -54.904 -16.756 1.00 26.52 73 GLN A N 1
ATOM 543 C CA . GLN A 1 73 ? -26.237 -55.130 -15.304 1.00 26.52 73 GLN A CA 1
ATOM 544 C C . GLN A 1 73 ? -24.863 -55.485 -14.651 1.00 26.52 73 GLN A C 1
ATOM 546 O O . GLN A 1 73 ? -24.065 -56.154 -15.299 1.00 26.52 73 GLN A O 1
ATOM 551 N N . SER A 1 74 ? -24.703 -55.161 -13.349 1.00 26.05 74 SER A N 1
ATOM 552 C CA . SER A 1 74 ? -23.963 -55.873 -12.260 1.00 26.05 74 SER A CA 1
ATOM 553 C C . SER A 1 74 ? -22.431 -56.080 -12.339 1.00 26.05 74 SER A C 1
ATOM 555 O O . SER A 1 74 ? -21.926 -56.558 -13.338 1.00 26.05 74 SER A O 1
ATOM 557 N N . GLY A 1 75 ? -21.609 -55.911 -11.292 1.00 23.98 75 GLY A N 1
ATOM 558 C CA . GLY A 1 75 ? -21.784 -55.527 -9.881 1.00 23.98 75 GLY A CA 1
ATOM 559 C C . GLY A 1 75 ? -20.601 -56.068 -9.047 1.00 23.98 75 GLY A C 1
ATOM 560 O O . GLY A 1 75 ? -20.148 -57.164 -9.342 1.00 23.98 75 GLY A O 1
ATOM 561 N N . GLU A 1 76 ? -20.099 -55.319 -8.055 1.00 28.08 76 GLU A N 1
ATOM 562 C CA . GLU A 1 76 ? -19.611 -55.835 -6.754 1.00 28.08 76 GLU A CA 1
ATOM 563 C C . GLU A 1 76 ? -19.239 -54.673 -5.812 1.00 28.08 76 GLU A C 1
ATOM 565 O O . GLU A 1 76 ? -18.462 -53.781 -6.154 1.00 28.08 76 GLU A O 1
ATOM 570 N N . GLU A 1 77 ? -19.857 -54.671 -4.631 1.00 28.08 77 GLU A N 1
ATOM 571 C CA . GLU A 1 77 ? -19.715 -53.674 -3.571 1.00 28.08 77 GLU A CA 1
ATOM 572 C C . GLU A 1 77 ? -18.507 -53.963 -2.666 1.00 28.08 77 GLU A C 1
ATOM 574 O O . GLU A 1 77 ? -18.198 -55.105 -2.330 1.00 28.08 77 GLU A O 1
ATOM 579 N N . THR A 1 78 ? -17.876 -52.909 -2.148 1.00 29.22 78 THR A N 1
ATOM 580 C CA . THR A 1 78 ? -17.209 -52.945 -0.838 1.00 2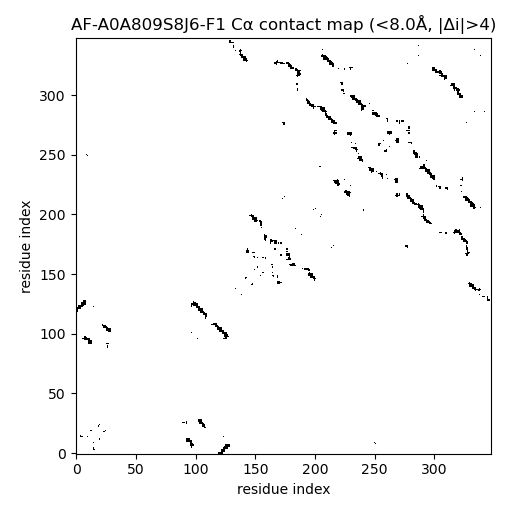9.22 78 THR A CA 1
ATOM 581 C C . THR A 1 78 ? -17.485 -51.608 -0.134 1.00 29.22 78 THR A C 1
ATOM 583 O O . THR A 1 78 ? -17.321 -50.559 -0.761 1.00 29.22 78 THR A O 1
ATOM 586 N N . PRO A 1 79 ? -17.946 -51.599 1.132 1.00 32.81 79 PRO A N 1
ATOM 587 C CA . PRO A 1 79 ? -18.488 -50.401 1.765 1.00 32.81 79 PRO A CA 1
ATOM 588 C C . PRO A 1 79 ? -17.363 -49.506 2.297 1.00 32.81 79 PRO A C 1
ATOM 590 O O . PRO A 1 79 ? -16.724 -49.823 3.300 1.00 32.81 79 PRO A O 1
ATOM 593 N N . ALA A 1 80 ? -17.131 -48.362 1.653 1.00 29.95 80 ALA A N 1
ATOM 594 C CA . ALA A 1 80 ? -16.303 -47.299 2.210 1.00 29.95 80 ALA A CA 1
ATOM 595 C C . ALA A 1 80 ? -17.211 -46.220 2.810 1.00 29.95 80 ALA A C 1
ATOM 597 O O . ALA A 1 80 ? -18.050 -45.644 2.126 1.00 29.95 80 ALA A O 1
ATOM 598 N N . ALA A 1 81 ? -17.039 -46.015 4.115 1.00 28.97 81 ALA A N 1
ATOM 599 C CA . ALA A 1 81 ? -17.683 -45.042 4.984 1.00 28.97 81 ALA A CA 1
ATOM 600 C C . ALA A 1 81 ? -18.325 -43.832 4.273 1.00 28.97 81 ALA A C 1
ATOM 602 O O . ALA A 1 81 ? -17.629 -42.952 3.763 1.00 28.97 81 ALA A O 1
ATOM 603 N N . ASN A 1 82 ? -19.656 -43.744 4.362 1.00 31.28 82 ASN A N 1
ATOM 604 C CA . ASN A 1 82 ? -20.391 -42.492 4.206 1.00 31.28 82 ASN A CA 1
ATOM 605 C C . ASN A 1 82 ? -19.893 -41.501 5.265 1.00 31.28 82 ASN A C 1
ATOM 607 O O . ASN A 1 82 ? -20.418 -41.428 6.374 1.00 31.28 82 ASN A O 1
ATOM 611 N N . THR A 1 83 ? -18.866 -40.730 4.925 1.00 30.94 83 THR A N 1
ATOM 612 C CA . THR A 1 83 ? -18.693 -39.411 5.526 1.00 30.94 83 THR A CA 1
ATOM 613 C C . THR A 1 83 ? -19.809 -38.563 4.923 1.00 30.94 83 THR A C 1
ATOM 615 O O . THR A 1 83 ? -19.864 -38.480 3.694 1.00 30.94 83 THR A O 1
ATOM 618 N N . PRO A 1 84 ? -20.735 -37.983 5.708 1.00 32.09 84 PRO A N 1
ATOM 619 C CA . PRO A 1 84 ? -21.756 -37.121 5.138 1.00 32.09 84 PRO A CA 1
ATOM 620 C C . PRO A 1 84 ? -21.052 -35.986 4.401 1.00 32.09 84 PRO A C 1
ATOM 622 O O . PRO A 1 84 ? -20.260 -35.251 4.995 1.00 32.09 84 PRO A O 1
ATOM 625 N N . ALA A 1 85 ? -21.301 -35.887 3.096 1.00 36.31 85 ALA A N 1
ATOM 626 C CA . ALA A 1 85 ? -20.868 -34.757 2.302 1.00 36.31 85 ALA A CA 1
ATOM 627 C C . ALA A 1 85 ? -21.435 -33.496 2.961 1.00 36.31 85 ALA A C 1
ATOM 629 O O . ALA A 1 85 ? -22.649 -33.297 3.015 1.00 36.31 85 ALA A O 1
ATOM 630 N N . GLN A 1 86 ? -20.544 -32.675 3.515 1.00 38.03 86 GLN A N 1
ATOM 631 C CA . GLN A 1 86 ? -20.865 -31.322 3.939 1.00 38.03 86 GLN A CA 1
ATOM 632 C C . GLN A 1 86 ? -21.566 -30.641 2.752 1.00 38.03 86 GLN A C 1
ATOM 634 O O . GLN A 1 86 ? -21.016 -30.715 1.648 1.00 38.03 86 GLN A O 1
ATOM 639 N N . PRO A 1 87 ? -22.758 -30.038 2.920 1.00 34.69 87 PRO A N 1
ATOM 640 C CA . PRO A 1 87 ? -23.467 -29.444 1.798 1.00 34.69 87 PRO A CA 1
ATOM 641 C C . PRO A 1 87 ? -22.544 -28.441 1.106 1.00 34.69 87 PRO A C 1
ATOM 643 O O . PRO A 1 87 ? -22.057 -27.479 1.710 1.00 34.69 87 PRO A O 1
ATOM 646 N N . SER A 1 88 ? -22.238 -28.742 -0.152 1.00 39.09 88 SER A N 1
ATOM 647 C CA . SER A 1 88 ? -21.442 -27.908 -1.028 1.00 39.09 88 SER A CA 1
ATOM 648 C C . SER A 1 88 ? -22.219 -26.632 -1.337 1.00 39.09 88 SER A C 1
ATOM 650 O O . SER A 1 88 ? -23.322 -26.680 -1.864 1.00 39.09 88 SER A O 1
ATOM 652 N N . ALA A 1 89 ? -21.584 -25.511 -0.984 1.00 49.12 89 ALA A N 1
ATOM 653 C CA . ALA A 1 89 ? -21.778 -24.146 -1.469 1.00 49.12 89 ALA A CA 1
ATOM 654 C C . ALA A 1 89 ? -23.223 -23.619 -1.582 1.00 49.12 89 ALA A C 1
ATOM 656 O O . ALA A 1 89 ? -23.943 -23.921 -2.528 1.00 49.12 89 ALA A O 1
ATOM 657 N N . THR A 1 90 ? -23.566 -22.653 -0.721 1.00 40.97 90 THR A N 1
ATOM 658 C CA . THR A 1 90 ? -24.621 -21.676 -1.041 1.00 40.97 90 THR A CA 1
ATOM 659 C C . THR A 1 90 ? -24.133 -20.251 -0.774 1.00 40.97 90 THR A C 1
ATOM 661 O O . THR A 1 90 ? -23.719 -19.934 0.336 1.00 40.97 90 THR A O 1
ATOM 664 N N . ALA A 1 91 ? -24.153 -19.471 -1.862 1.00 43.50 91 ALA A N 1
ATOM 665 C CA . ALA A 1 91 ? -24.062 -18.020 -2.053 1.00 43.50 91 ALA A CA 1
ATOM 666 C C . ALA A 1 91 ? -22.987 -17.204 -1.299 1.00 43.50 91 ALA A C 1
ATOM 668 O O . ALA A 1 91 ? -23.073 -16.909 -0.110 1.00 43.50 91 ALA A O 1
ATOM 669 N N . ASN A 1 92 ? -22.020 -16.719 -2.086 1.00 53.41 92 ASN A N 1
ATOM 670 C CA . ASN A 1 92 ? -21.106 -15.627 -1.758 1.00 53.41 92 ASN A CA 1
ATOM 671 C C . ASN A 1 92 ? -21.890 -14.362 -1.380 1.00 53.41 92 ASN A C 1
ATOM 673 O O . ASN A 1 92 ? -22.393 -13.660 -2.258 1.00 53.41 92 ASN A O 1
ATOM 677 N N . VAL A 1 93 ? -21.955 -14.018 -0.093 1.00 56.56 93 VAL A N 1
ATOM 678 C CA . VAL A 1 93 ? -22.468 -12.706 0.332 1.00 56.56 93 VAL A CA 1
ATOM 679 C C . VAL A 1 93 ? -21.358 -11.653 0.243 1.00 56.56 93 VAL A C 1
ATOM 681 O O . VAL A 1 93 ? -20.987 -11.016 1.227 1.00 56.56 93 VAL A O 1
ATOM 684 N N . ASP A 1 94 ? -20.821 -11.478 -0.964 1.00 63.31 94 ASP A N 1
ATOM 685 C CA . ASP A 1 94 ? -19.885 -10.392 -1.292 1.00 63.31 94 ASP A CA 1
ATOM 686 C C . ASP A 1 94 ? -20.634 -9.112 -1.723 1.00 63.31 94 ASP A C 1
ATOM 688 O O . ASP A 1 94 ? -20.041 -8.155 -2.219 1.00 63.31 94 ASP A O 1
ATOM 692 N N . LYS A 1 95 ? -21.958 -9.069 -1.512 1.00 74.19 95 LYS A N 1
ATOM 693 C CA . LYS A 1 95 ? -22.784 -7.868 -1.682 1.00 74.19 95 LYS A CA 1
ATOM 694 C C . LYS A 1 95 ? -22.358 -6.805 -0.662 1.00 74.19 95 LYS A C 1
ATOM 696 O O . LYS A 1 95 ? -22.061 -7.123 0.490 1.00 74.19 95 LYS A O 1
ATOM 701 N N . LEU A 1 96 ? -22.352 -5.543 -1.082 1.00 78.50 96 LEU A N 1
ATOM 702 C CA . LEU A 1 96 ? -22.147 -4.394 -0.198 1.00 78.50 96 LEU A CA 1
ATOM 703 C C . LEU A 1 96 ? -23.445 -4.048 0.539 1.00 78.50 96 LEU A C 1
ATOM 705 O O . LEU A 1 96 ? -24.526 -4.153 -0.043 1.00 78.50 96 LEU A O 1
ATOM 709 N N . VAL A 1 97 ? -23.326 -3.616 1.794 1.00 80.88 97 VAL A N 1
ATOM 710 C CA . VAL A 1 97 ? -24.457 -3.129 2.596 1.00 80.88 97 VAL A CA 1
ATOM 711 C C . VAL A 1 97 ? -24.890 -1.758 2.093 1.00 80.88 97 VAL A C 1
ATOM 713 O O . VAL A 1 97 ? -24.193 -0.786 2.319 1.00 80.88 97 VAL A O 1
ATOM 716 N N . LYS A 1 98 ? -26.054 -1.634 1.465 1.00 78.62 98 LYS A N 1
ATOM 717 C CA . LYS A 1 98 ? -26.579 -0.346 0.995 1.00 78.62 98 LYS A CA 1
ATOM 718 C C . LYS A 1 98 ? -27.020 0.548 2.160 1.00 78.62 98 LYS A C 1
ATOM 720 O O . LYS A 1 98 ? -27.220 0.101 3.289 1.00 78.62 98 LYS A O 1
ATOM 725 N N . ASP A 1 99 ? -27.229 1.830 1.861 1.00 77.62 99 ASP A N 1
ATOM 726 C CA . ASP A 1 99 ? -27.896 2.743 2.794 1.00 77.62 99 ASP A CA 1
ATOM 727 C C . ASP A 1 99 ? -29.282 2.196 3.167 1.00 77.62 99 ASP A C 1
ATOM 729 O O . ASP A 1 99 ? -30.079 1.858 2.291 1.00 77.62 99 ASP A O 1
ATOM 733 N N . GLY A 1 100 ? -29.588 2.161 4.466 1.00 79.69 100 GLY A N 1
ATOM 734 C CA . GLY A 1 100 ? -30.871 1.675 4.974 1.00 79.69 100 GLY A CA 1
ATOM 735 C C . GLY A 1 100 ? -30.763 0.340 5.705 1.00 79.69 100 GLY A C 1
ATOM 736 O O . GLY A 1 100 ? -29.749 0.055 6.333 1.00 79.69 100 GLY A O 1
ATOM 737 N N . LEU A 1 101 ? -31.849 -0.434 5.712 1.00 84.31 101 LEU A N 1
ATOM 738 C CA . LEU A 1 101 ? -31.922 -1.733 6.382 1.00 84.31 101 LEU A CA 1
ATOM 739 C C . LEU A 1 101 ? -31.972 -2.845 5.331 1.00 84.31 101 LEU A C 1
ATOM 741 O O . LEU A 1 101 ? -32.880 -2.861 4.506 1.00 84.31 101 LEU A O 1
ATOM 745 N N . GLU A 1 102 ? -31.049 -3.797 5.410 1.00 85.12 102 GLU A N 1
ATOM 746 C CA . GLU A 1 102 ? -31.084 -5.062 4.673 1.00 85.12 102 GLU A CA 1
ATOM 747 C C . GLU A 1 102 ? -31.331 -6.207 5.657 1.00 85.12 102 GLU A C 1
ATOM 749 O O . GLU A 1 102 ? -30.774 -6.216 6.752 1.00 85.12 102 GLU A O 1
ATOM 754 N N . THR A 1 103 ? -32.172 -7.178 5.303 1.00 85.19 103 THR A N 1
ATOM 755 C CA . THR A 1 103 ? -32.467 -8.318 6.188 1.00 85.19 103 THR A CA 1
ATOM 756 C C . THR A 1 103 ? -31.905 -9.602 5.595 1.00 85.19 103 THR A C 1
ATOM 758 O O . THR A 1 103 ? -32.037 -9.856 4.401 1.00 85.19 103 THR A O 1
ATOM 761 N N . PHE A 1 104 ? -31.311 -10.427 6.448 1.00 85.81 104 PHE A N 1
ATOM 762 C CA . PHE A 1 104 ? -30.716 -11.710 6.104 1.00 85.81 104 PHE A CA 1
ATOM 763 C C . PHE A 1 104 ? -31.244 -12.787 7.046 1.00 85.81 104 PHE A C 1
ATOM 765 O O . PHE A 1 104 ? -31.455 -12.533 8.239 1.00 85.81 104 PHE A O 1
ATOM 772 N N . ILE A 1 105 ? -31.413 -14.000 6.523 1.00 86.44 105 ILE A N 1
ATOM 773 C CA . ILE A 1 105 ? -31.666 -15.179 7.351 1.00 86.44 105 ILE A CA 1
ATOM 774 C C . ILE A 1 105 ? -30.351 -15.931 7.502 1.00 86.44 105 ILE A C 1
ATOM 776 O O . ILE A 1 105 ? -29.754 -16.387 6.530 1.00 86.44 105 ILE A O 1
ATOM 780 N N . GLY A 1 106 ? -29.901 -16.042 8.746 1.00 87.31 106 GLY A N 1
ATOM 781 C CA . GLY A 1 106 ? -28.839 -16.940 9.154 1.00 87.31 106 GLY A CA 1
ATOM 782 C C . GLY A 1 106 ? -29.401 -18.322 9.465 1.00 87.31 106 GLY A C 1
ATOM 783 O O . GLY A 1 106 ? -30.401 -18.430 10.173 1.00 87.31 106 GLY A O 1
ATOM 784 N N . LYS A 1 107 ? -28.730 -19.373 8.996 1.00 90.25 107 LYS A N 1
ATOM 785 C CA . LYS A 1 107 ? -28.949 -20.763 9.405 1.00 90.25 107 LYS A CA 1
ATOM 786 C C . LYS A 1 107 ? -27.656 -21.349 9.965 1.00 90.25 107 LYS A C 1
ATOM 788 O O . LYS A 1 107 ? -26.574 -21.114 9.424 1.00 90.25 107 LYS A O 1
ATOM 793 N N . LYS A 1 108 ? -27.753 -22.114 11.047 1.00 91.25 108 LYS A N 1
ATOM 794 C CA . LYS A 1 108 ? -26.619 -22.802 11.676 1.00 91.25 108 LYS A CA 1
ATOM 795 C C . LYS A 1 108 ? -27.042 -24.200 12.097 1.00 91.25 108 LYS A C 1
ATOM 797 O O . LYS A 1 108 ? -28.091 -24.359 12.701 1.00 91.25 108 LYS A O 1
ATOM 802 N N . LEU A 1 109 ? -26.245 -25.215 11.783 1.00 90.88 109 LEU A N 1
ATOM 803 C CA . LEU A 1 109 ? -26.552 -26.594 12.167 1.00 90.88 109 LEU A CA 1
ATOM 804 C C . LEU A 1 109 ? -26.479 -26.751 13.696 1.00 90.88 109 LEU A C 1
ATOM 806 O O . LEU A 1 109 ? -25.523 -26.278 14.320 1.00 90.88 109 LEU A O 1
ATOM 810 N N . LYS A 1 110 ? -27.466 -27.420 14.299 1.00 90.94 110 LYS A N 1
ATOM 811 C CA . LYS A 1 110 ? -27.455 -27.711 15.738 1.00 90.94 110 LYS A CA 1
ATOM 812 C C . LYS A 1 110 ? -26.333 -28.685 16.071 1.00 90.94 110 LYS A C 1
ATOM 814 O O . LYS A 1 110 ? -26.120 -29.671 15.367 1.00 90.94 110 LYS A O 1
ATOM 819 N N . THR A 1 111 ? -25.639 -28.443 17.182 1.00 86.00 111 THR A N 1
ATOM 820 C CA . THR A 1 111 ? -24.576 -29.335 17.659 1.00 86.00 111 THR A CA 1
ATOM 821 C C . THR A 1 111 ? -25.107 -30.761 17.815 1.00 86.00 111 THR A C 1
ATOM 823 O O . THR A 1 111 ? -26.032 -30.997 18.587 1.00 86.00 111 THR A O 1
ATOM 826 N N . GLY A 1 112 ? -24.510 -31.709 17.088 1.00 84.56 112 GLY A N 1
ATOM 827 C CA . GLY A 1 112 ? -24.895 -33.123 17.118 1.00 84.56 112 GLY A CA 1
ATOM 828 C C . GLY A 1 112 ? -26.049 -33.516 16.187 1.00 84.56 112 GLY A C 1
ATOM 829 O O . GLY A 1 112 ? -26.380 -34.697 16.139 1.00 84.56 112 GLY A O 1
ATOM 830 N N . SER A 1 113 ? -26.633 -32.579 15.431 1.00 84.62 113 SER A N 1
ATOM 831 C CA . SER A 1 113 ? -27.628 -32.872 14.390 1.00 84.62 113 SER A CA 1
ATOM 832 C C . SER A 1 113 ? -26.998 -32.824 12.996 1.00 84.62 113 SER A C 1
ATOM 834 O O . SER A 1 113 ? -26.017 -32.117 12.779 1.00 84.62 113 SER A O 1
ATOM 836 N N . GLN A 1 114 ? -27.560 -33.579 12.049 1.00 80.44 114 GLN A N 1
ATOM 837 C CA . GLN A 1 114 ? -27.202 -33.517 10.623 1.00 80.44 114 GLN A CA 1
ATOM 838 C C . GLN A 1 114 ? -28.273 -32.825 9.771 1.00 80.44 114 GLN A C 1
ATOM 840 O O . GLN A 1 114 ? -28.003 -32.466 8.628 1.00 80.44 114 GLN A O 1
ATOM 845 N N . THR A 1 115 ? -29.472 -32.623 10.320 1.00 85.00 115 THR A N 1
ATOM 846 C CA . THR A 1 115 ? -30.639 -32.122 9.579 1.00 85.00 115 THR A CA 1
ATOM 847 C C . THR A 1 115 ? -31.314 -30.929 10.243 1.00 85.00 115 THR A C 1
ATOM 849 O O . THR A 1 115 ? -32.074 -30.228 9.581 1.00 85.00 115 THR A O 1
ATOM 852 N N . ASP A 1 116 ? -31.042 -30.670 11.523 1.00 89.38 116 ASP A N 1
ATOM 853 C CA . ASP A 1 116 ? -31.722 -29.616 12.272 1.00 89.38 116 ASP A CA 1
ATOM 854 C C . ASP A 1 116 ? -30.879 -28.347 12.340 1.00 89.38 116 ASP A C 1
ATOM 856 O O . ASP A 1 116 ? -29.714 -28.365 12.750 1.00 89.38 116 ASP A O 1
ATOM 860 N N . PHE A 1 117 ? -31.511 -27.222 12.015 1.00 89.75 117 PHE A N 1
ATOM 861 C CA . PHE A 1 117 ? -30.884 -25.907 12.011 1.00 89.75 117 PHE A CA 1
ATOM 862 C C . PHE A 1 117 ? -31.497 -24.986 13.074 1.00 89.75 117 PHE A C 1
ATOM 864 O O . PHE A 1 117 ? -32.697 -25.025 13.352 1.00 89.75 117 PHE A O 1
ATOM 871 N N . ASP A 1 118 ? -30.653 -24.143 13.660 1.00 89.75 118 ASP A N 1
ATOM 872 C CA . ASP A 1 118 ? -31.036 -22.896 14.308 1.00 89.75 118 ASP A CA 1
ATOM 873 C C . ASP A 1 118 ? -31.121 -21.790 13.254 1.00 89.75 118 ASP A C 1
ATOM 875 O O . ASP A 1 118 ? -30.298 -21.725 12.335 1.00 89.75 118 ASP A O 1
ATOM 879 N N . TYR A 1 119 ? -32.099 -20.898 13.408 1.00 89.94 119 TYR A N 1
ATOM 880 C CA . TYR A 1 119 ? -32.329 -19.777 12.500 1.00 89.94 119 TYR A CA 1
ATOM 881 C C . TYR A 1 119 ? -32.201 -18.444 13.232 1.00 89.94 119 TYR A C 1
ATOM 883 O O . TYR A 1 119 ? -32.629 -18.299 14.380 1.00 89.94 119 TYR A O 1
ATOM 891 N N . LEU A 1 120 ? -31.639 -17.449 12.549 1.00 88.88 120 LEU A N 1
ATOM 892 C CA . LEU A 1 120 ? -31.446 -16.103 13.070 1.00 88.88 120 LEU A CA 1
ATOM 893 C C . LEU A 1 120 ? -31.783 -15.069 12.000 1.00 88.88 120 LEU A C 1
ATOM 895 O O . LEU A 1 120 ? -31.096 -14.962 10.993 1.00 88.88 120 LEU A O 1
ATOM 899 N N . ASN A 1 121 ? -32.787 -14.236 12.262 1.00 87.62 121 ASN A N 1
ATOM 900 C CA . ASN A 1 121 ? -33.031 -13.051 11.441 1.00 87.62 121 ASN A CA 1
ATOM 901 C C . ASN A 1 121 ? -32.066 -11.945 11.854 1.00 87.62 121 ASN A C 1
ATOM 903 O O . ASN A 1 121 ? -32.119 -11.481 13.005 1.00 87.62 121 ASN A O 1
ATOM 907 N N . VAL A 1 122 ? -31.226 -11.516 10.917 1.00 86.44 122 VAL A N 1
ATOM 908 C CA . VAL A 1 122 ? -30.295 -10.406 11.099 1.00 86.44 122 VAL A CA 1
ATOM 909 C C . VAL A 1 122 ? -30.721 -9.240 10.227 1.00 86.44 122 VAL A C 1
ATOM 911 O O . VAL A 1 122 ? -30.952 -9.400 9.034 1.00 86.44 122 VAL A O 1
ATOM 914 N N . VAL A 1 123 ? -30.808 -8.059 10.827 1.00 85.19 123 VAL A N 1
ATOM 915 C CA . VAL A 1 123 ? -31.013 -6.808 10.103 1.00 85.19 123 VAL A CA 1
ATOM 916 C C . VAL A 1 123 ? -29.693 -6.055 10.097 1.00 85.19 123 VAL A C 1
ATOM 918 O O . VAL A 1 123 ? -29.189 -5.691 11.159 1.00 85.19 123 VAL A O 1
ATOM 921 N N . LEU A 1 124 ? -29.141 -5.834 8.910 1.00 86.50 124 LEU A N 1
ATOM 922 C CA . LEU A 1 124 ? -27.977 -4.999 8.679 1.00 86.50 124 LEU A CA 1
ATOM 923 C C . LEU A 1 124 ? -28.447 -3.580 8.409 1.00 86.50 124 LEU A C 1
ATOM 925 O O . LEU A 1 124 ? -29.144 -3.329 7.431 1.00 86.50 124 LEU A O 1
ATOM 929 N N . ARG A 1 125 ? -28.059 -2.645 9.271 1.00 83.94 125 ARG A N 1
ATOM 930 C CA . ARG A 1 125 ? -28.280 -1.221 9.039 1.00 83.94 125 ARG A CA 1
ATOM 931 C C . ARG A 1 125 ? -27.023 -0.593 8.455 1.00 83.94 125 ARG A C 1
ATOM 933 O O . ARG A 1 125 ? -26.026 -0.483 9.167 1.00 83.94 125 ARG A O 1
ATOM 940 N N . GLY A 1 126 ? -27.113 -0.149 7.205 1.00 76.19 126 GLY A N 1
ATOM 941 C CA . GLY A 1 126 ? -26.154 0.748 6.579 1.00 76.19 126 GLY A CA 1
ATOM 942 C C . GLY A 1 126 ? -26.142 2.098 7.294 1.00 76.19 126 GLY A C 1
ATOM 943 O O . GLY A 1 126 ? -27.178 2.760 7.399 1.00 76.19 126 GLY A O 1
ATOM 944 N N . ILE A 1 127 ? -24.979 2.503 7.796 1.00 74.94 127 ILE A N 1
ATOM 945 C CA . ILE A 1 127 ? -24.709 3.846 8.309 1.00 74.94 127 ILE A CA 1
ATOM 946 C C . ILE A 1 127 ? -23.736 4.569 7.379 1.00 74.94 127 ILE A C 1
ATOM 948 O O . ILE A 1 127 ? -22.783 3.993 6.847 1.00 74.94 127 ILE A O 1
ATOM 952 N N . THR A 1 128 ? -23.975 5.859 7.166 1.00 71.25 128 THR A N 1
ATOM 953 C CA . THR A 1 128 ? -23.050 6.697 6.408 1.00 71.25 128 THR A CA 1
ATOM 954 C C . THR A 1 128 ? -21.888 7.080 7.312 1.00 71.25 128 THR A C 1
ATOM 956 O O . THR A 1 128 ? -22.088 7.621 8.400 1.00 71.25 128 THR A O 1
ATOM 959 N N . LYS A 1 129 ? -20.659 6.834 6.859 1.00 69.19 129 LYS A N 1
ATOM 960 C CA . LYS A 1 129 ? -19.478 7.301 7.579 1.00 69.19 129 LYS A CA 1
ATOM 961 C C . LYS A 1 129 ? -19.427 8.827 7.507 1.00 69.19 129 LYS A C 1
ATOM 963 O O . LYS A 1 129 ? -19.396 9.397 6.417 1.00 69.19 129 LYS A O 1
ATOM 968 N N . THR A 1 130 ? -19.398 9.496 8.656 1.00 71.19 130 THR A N 1
ATOM 969 C CA . THR A 1 130 ? -19.165 10.945 8.667 1.00 71.19 130 THR A CA 1
ATOM 970 C C . THR A 1 130 ? -17.709 11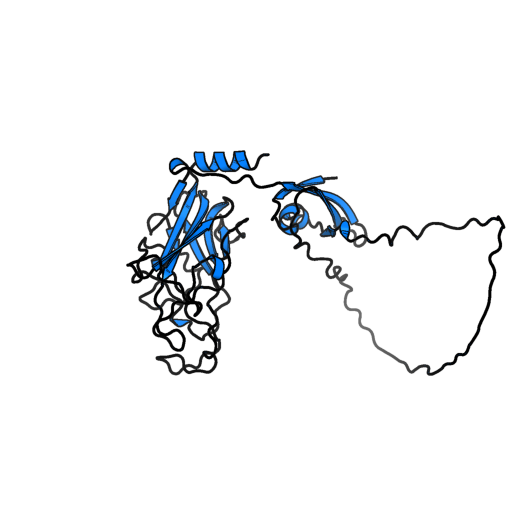.190 8.282 1.00 71.19 130 THR A C 1
ATOM 972 O O . THR A 1 130 ? -16.803 10.638 8.911 1.00 71.19 130 THR A O 1
ATOM 975 N N . ALA A 1 131 ? -17.470 12.002 7.250 1.00 73.62 131 ALA A N 1
ATOM 976 C CA . ALA A 1 131 ? -16.117 12.414 6.897 1.00 73.62 131 ALA A CA 1
ATOM 977 C C . ALA A 1 131 ? -15.470 13.119 8.100 1.00 73.62 131 ALA A C 1
ATOM 979 O O . ALA A 1 131 ? -16.037 14.059 8.659 1.00 73.62 131 ALA A O 1
ATOM 980 N N . VAL A 1 132 ? -14.299 12.638 8.518 1.00 82.38 132 VAL A N 1
ATOM 981 C CA . VAL A 1 132 ? -13.546 13.225 9.629 1.00 82.38 132 VAL A CA 1
ATOM 982 C C . VAL A 1 132 ? -12.506 14.165 9.048 1.00 82.38 132 VAL A C 1
ATOM 984 O O . VAL A 1 132 ? -11.590 13.723 8.356 1.00 82.38 132 VAL A O 1
ATOM 987 N N . THR A 1 133 ? -12.633 15.453 9.347 1.00 87.12 133 THR A N 1
ATOM 988 C CA . THR A 1 133 ? -11.575 16.424 9.068 1.00 87.12 133 THR A CA 1
ATOM 989 C C . THR A 1 133 ? -10.579 16.404 10.221 1.00 87.12 133 THR A C 1
ATOM 991 O O . THR A 1 133 ? -10.938 16.682 11.369 1.00 87.12 133 THR A O 1
ATOM 994 N N . TYR A 1 134 ? -9.333 16.050 9.917 1.00 89.38 134 TYR A N 1
ATOM 995 C CA . TYR A 1 134 ? -8.225 16.089 10.867 1.00 89.38 134 TYR A CA 1
ATOM 996 C C . TYR A 1 134 ? -7.449 17.393 10.722 1.00 89.38 134 TYR A C 1
ATOM 998 O O . TYR A 1 134 ? -7.142 17.818 9.610 1.00 89.38 134 TYR A O 1
ATOM 1006 N N . GLU A 1 135 ? -7.093 17.985 11.855 1.00 92.25 135 GLU A N 1
ATOM 1007 C CA . GLU A 1 135 ? -6.184 19.124 11.930 1.00 92.25 135 GLU A CA 1
ATOM 1008 C C . GLU A 1 135 ? -4.741 18.638 12.106 1.00 92.25 135 GLU A C 1
ATOM 1010 O O . GLU A 1 135 ? -4.492 17.493 12.486 1.00 92.25 135 GLU A O 1
ATOM 1015 N N . GLN A 1 136 ? -3.761 19.523 11.914 1.00 91.12 136 GLN A N 1
ATOM 1016 C CA . GLN A 1 136 ? -2.345 19.165 12.062 1.00 91.12 136 GLN A CA 1
ATOM 1017 C C . GLN A 1 136 ? -2.013 18.574 13.447 1.00 91.12 136 GLN A C 1
ATOM 1019 O O . GLN A 1 136 ? -1.204 17.658 13.540 1.00 91.12 136 GLN A O 1
ATOM 1024 N N . ALA A 1 137 ? -2.650 19.058 14.519 1.00 93.81 137 ALA A N 1
ATOM 1025 C CA . ALA A 1 137 ? -2.445 18.555 15.884 1.00 93.81 137 ALA A CA 1
ATOM 1026 C C . ALA A 1 137 ? -3.045 17.152 16.127 1.00 93.81 137 ALA A C 1
ATOM 1028 O O . ALA A 1 137 ? -2.736 16.496 17.126 1.00 93.81 137 ALA A O 1
ATOM 1029 N N . ASP A 1 138 ? -3.903 16.678 15.224 1.00 95.25 138 ASP A N 1
ATOM 1030 C CA . ASP A 1 138 ? -4.503 15.347 15.302 1.00 95.25 138 ASP A CA 1
ATOM 1031 C C . ASP A 1 138 ? -3.603 14.261 14.700 1.00 95.25 138 ASP A C 1
ATOM 1033 O O . ASP A 1 138 ? -3.883 13.072 14.864 1.00 95.25 138 ASP A O 1
ATOM 1037 N N . LEU A 1 139 ? -2.535 14.660 14.000 1.00 95.69 139 LEU A N 1
ATOM 1038 C CA . LEU A 1 139 ? -1.741 13.802 13.131 1.00 95.69 139 LEU A CA 1
ATOM 1039 C C . LEU A 1 139 ? -0.248 13.892 13.462 1.00 95.69 139 LEU A C 1
ATOM 1041 O O . LEU A 1 139 ? 0.305 14.972 13.635 1.00 95.69 139 LEU A O 1
ATOM 1045 N N . ASN A 1 140 ? 0.425 12.745 13.462 1.00 95.69 140 ASN A N 1
ATOM 1046 C CA . ASN A 1 140 ? 1.877 12.632 13.539 1.00 95.69 140 ASN A CA 1
ATOM 1047 C C . ASN A 1 140 ? 2.396 11.788 12.374 1.00 95.69 140 ASN A C 1
ATOM 1049 O O . ASN A 1 140 ? 1.851 10.729 12.074 1.00 95.69 140 ASN A O 1
ATOM 1053 N N . THR A 1 141 ? 3.484 12.222 11.745 1.00 96.25 141 THR A N 1
ATOM 1054 C CA . THR A 1 141 ? 4.115 11.474 10.651 1.00 96.25 141 THR A CA 1
ATOM 1055 C C . THR A 1 141 ? 5.133 10.480 11.197 1.00 96.25 141 THR A C 1
ATOM 1057 O O . THR A 1 141 ? 6.041 10.857 11.932 1.00 96.25 141 THR A O 1
ATOM 1060 N N . LEU A 1 142 ? 5.018 9.223 10.781 1.00 96.75 142 LEU A N 1
ATOM 1061 C CA . LEU A 1 142 ? 6.006 8.171 10.986 1.00 96.75 142 LEU A CA 1
ATOM 1062 C C . LEU A 1 142 ? 6.752 7.955 9.666 1.00 96.75 142 LEU A C 1
ATOM 1064 O O . LEU A 1 142 ? 6.153 7.566 8.662 1.00 96.75 142 LEU A O 1
ATOM 1068 N N . SER A 1 143 ? 8.051 8.238 9.657 1.00 95.56 143 SER A N 1
ATOM 1069 C CA . SER A 1 143 ? 8.912 8.129 8.474 1.00 95.56 143 SER A CA 1
ATOM 1070 C C . SER A 1 143 ? 10.337 7.806 8.891 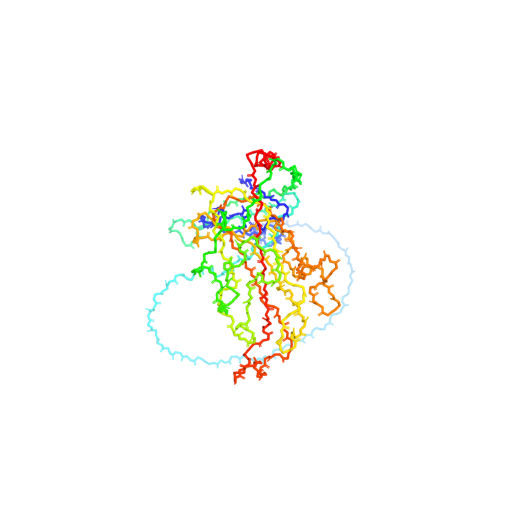1.00 95.56 143 SER A C 1
ATOM 1072 O O . SER A 1 143 ? 10.755 8.146 10.003 1.00 95.56 143 SER A O 1
ATOM 1074 N N . GLY A 1 144 ? 11.083 7.168 7.993 1.00 95.50 144 GLY A N 1
ATOM 1075 C CA . GLY A 1 144 ? 12.486 6.874 8.213 1.00 95.50 144 GLY A CA 1
ATOM 1076 C C . GLY A 1 144 ? 12.749 5.780 9.251 1.00 95.50 144 GLY A C 1
ATOM 1077 O O . GLY A 1 144 ? 11.872 5.324 9.999 1.00 95.50 144 GLY A O 1
ATOM 1078 N N . VAL A 1 145 ? 14.026 5.410 9.347 1.00 95.69 145 VAL A N 1
ATOM 1079 C CA . VAL A 1 145 ? 14.511 4.303 10.183 1.00 95.69 145 VAL A CA 1
ATOM 1080 C C . VAL A 1 145 ? 14.366 4.540 11.681 1.00 95.69 145 VAL A C 1
ATOM 1082 O O . VAL A 1 145 ? 14.660 3.640 12.455 1.00 95.69 145 VAL A O 1
ATOM 1085 N N . ASN A 1 146 ? 13.929 5.707 12.140 1.00 94.88 146 ASN A N 1
ATOM 1086 C CA . ASN A 1 146 ? 13.660 5.906 13.564 1.00 94.88 146 ASN A CA 1
ATOM 1087 C C . ASN A 1 146 ? 12.288 5.345 13.955 1.00 94.88 146 ASN A C 1
ATOM 1089 O O . ASN A 1 146 ? 12.140 4.801 15.045 1.00 94.88 146 ASN A O 1
ATOM 1093 N N . HIS A 1 147 ? 11.317 5.385 13.039 1.00 96.44 147 HIS A N 1
ATOM 1094 C CA . HIS A 1 147 ? 9.938 4.974 13.312 1.00 96.44 147 HIS A CA 1
ATOM 1095 C C . HIS A 1 147 ? 9.534 3.701 12.572 1.00 96.44 147 HIS A C 1
ATOM 1097 O O . HIS A 1 147 ? 8.638 2.997 13.030 1.00 96.44 147 HIS A O 1
ATOM 1103 N N . LEU A 1 148 ? 10.186 3.384 11.452 1.00 97.38 148 LEU A N 1
ATOM 1104 C CA . LEU A 1 148 ? 9.806 2.283 10.571 1.00 97.38 148 LEU A CA 1
ATOM 1105 C C . LEU A 1 148 ? 10.971 1.308 10.352 1.00 97.38 148 LEU A C 1
ATOM 1107 O O . LEU A 1 148 ? 12.149 1.655 10.468 1.00 97.38 148 LEU A O 1
ATOM 1111 N N . GLU A 1 149 ? 10.637 0.053 10.085 1.00 96.38 149 GLU A N 1
ATOM 1112 C CA . GLU A 1 149 ? 11.569 -1.033 9.777 1.00 96.38 149 GLU A CA 1
ATOM 1113 C C . GLU A 1 149 ? 10.901 -1.975 8.770 1.00 96.38 149 GLU A C 1
ATOM 1115 O O . GLU A 1 149 ? 9.721 -2.275 8.917 1.00 96.38 149 GLU A O 1
ATOM 1120 N N . ILE A 1 150 ? 11.622 -2.460 7.759 1.00 94.81 150 ILE A N 1
ATOM 1121 C CA . ILE A 1 150 ? 11.089 -3.512 6.883 1.00 94.81 150 ILE A CA 1
ATOM 1122 C C . ILE A 1 150 ? 11.290 -4.875 7.543 1.00 94.81 150 ILE A C 1
ATOM 1124 O O . ILE A 1 150 ? 12.412 -5.233 7.895 1.00 94.81 150 ILE A O 1
ATOM 1128 N N . ASP A 1 151 ? 10.220 -5.664 7.641 1.00 93.25 151 ASP A N 1
ATOM 1129 C CA . ASP A 1 151 ? 10.332 -7.089 7.949 1.00 93.25 151 ASP A CA 1
ATOM 1130 C C . ASP A 1 151 ? 10.709 -7.840 6.665 1.00 93.25 151 ASP A C 1
ATOM 1132 O O . ASP A 1 151 ? 9.865 -8.157 5.820 1.00 93.25 151 ASP A O 1
ATOM 1136 N N . THR A 1 152 ? 12.003 -8.102 6.500 1.00 88.62 152 THR A N 1
ATOM 1137 C CA . THR A 1 152 ? 12.562 -8.747 5.305 1.00 88.62 152 THR A CA 1
ATOM 1138 C C . THR A 1 152 ? 12.151 -10.212 5.158 1.00 88.62 152 THR A C 1
ATOM 1140 O O . THR A 1 152 ? 12.104 -10.705 4.033 1.00 88.62 152 THR A O 1
ATOM 1143 N N . ASN A 1 153 ? 11.792 -10.902 6.247 1.00 87.81 153 ASN A N 1
ATOM 1144 C CA . ASN A 1 153 ? 11.308 -12.288 6.197 1.00 87.81 153 ASN A CA 1
ATOM 1145 C C . ASN A 1 153 ? 9.866 -12.365 5.671 1.00 87.81 153 ASN A C 1
ATOM 1147 O O . ASN A 1 153 ? 9.430 -13.380 5.114 1.00 87.81 153 ASN A O 1
ATOM 1151 N N . GLN A 1 154 ? 9.125 -11.270 5.836 1.00 87.38 154 GLN A N 1
ATOM 1152 C CA . GLN A 1 154 ? 7.735 -11.118 5.426 1.00 87.38 154 GLN A CA 1
ATOM 1153 C C . GLN A 1 154 ? 7.559 -10.099 4.301 1.00 87.38 154 GLN A C 1
ATOM 1155 O O . GLN A 1 154 ? 6.512 -9.459 4.207 1.00 87.38 154 GLN A O 1
ATOM 1160 N N . SER A 1 155 ? 8.559 -9.943 3.440 1.00 90.69 155 SER A N 1
ATOM 1161 C CA . SER A 1 155 ? 8.483 -9.036 2.297 1.00 90.69 155 SER A CA 1
ATOM 1162 C C . SER A 1 155 ? 8.957 -9.717 1.024 1.00 90.69 155 SER A C 1
ATOM 1164 O O . SER A 1 155 ? 9.840 -10.574 1.050 1.00 90.69 155 SER A O 1
ATOM 1166 N N . PHE A 1 156 ? 8.374 -9.313 -0.100 1.00 86.69 156 PHE A N 1
ATOM 1167 C CA . PHE A 1 156 ? 8.886 -9.606 -1.423 1.00 86.69 156 PHE A CA 1
ATOM 1168 C C . PHE A 1 156 ? 10.296 -9.042 -1.528 1.00 86.69 156 PHE A C 1
ATOM 1170 O O . PHE A 1 156 ? 10.488 -7.827 -1.471 1.00 86.69 156 PHE A O 1
ATOM 1177 N N . ASN A 1 157 ? 11.283 -9.919 -1.670 1.00 76.06 157 ASN A N 1
ATOM 1178 C CA . ASN A 1 157 ? 12.675 -9.513 -1.705 1.00 76.06 157 ASN A CA 1
ATOM 1179 C C . ASN A 1 157 ? 13.379 -10.096 -2.931 1.00 76.06 157 ASN A C 1
ATOM 1181 O O . ASN A 1 157 ? 13.890 -11.215 -2.922 1.00 76.06 157 ASN A O 1
ATOM 1185 N N . HIS A 1 158 ? 13.441 -9.295 -3.987 1.00 71.38 158 HIS A N 1
ATOM 1186 C CA . HIS A 1 158 ? 14.376 -9.485 -5.090 1.00 71.38 158 HIS A CA 1
ATOM 1187 C C . HIS A 1 158 ? 15.320 -8.287 -5.144 1.00 71.38 158 HIS A C 1
ATOM 1189 O O . HIS A 1 158 ? 15.309 -7.505 -6.088 1.00 71.38 158 HIS A O 1
ATOM 1195 N N . ASN A 1 159 ? 16.107 -8.122 -4.078 1.00 62.72 159 ASN A N 1
ATOM 1196 C CA . ASN A 1 159 ? 17.089 -7.051 -3.956 1.00 62.72 159 ASN A CA 1
ATOM 1197 C C . ASN A 1 159 ? 18.285 -7.258 -4.897 1.00 62.72 159 ASN A C 1
ATOM 1199 O O . ASN A 1 159 ? 19.084 -8.174 -4.675 1.00 62.72 159 ASN A O 1
ATOM 1203 N N . PRO A 1 160 ? 18.536 -6.351 -5.855 1.00 60.16 160 PRO A N 1
ATOM 1204 C CA . PRO A 1 160 ? 19.904 -6.083 -6.265 1.00 60.16 160 PRO A CA 1
ATOM 1205 C C . PRO A 1 160 ? 20.651 -5.403 -5.102 1.00 60.16 160 PRO A C 1
ATOM 1207 O O . PRO A 1 160 ? 20.074 -4.622 -4.348 1.00 60.16 160 PRO A O 1
ATOM 1210 N N . ARG A 1 161 ? 21.960 -5.659 -4.982 1.00 65.44 161 ARG A N 1
ATOM 1211 C CA . ARG A 1 161 ? 22.849 -5.196 -3.888 1.00 65.44 161 ARG A CA 1
ATOM 1212 C C . ARG A 1 161 ? 22.787 -3.686 -3.571 1.00 65.44 161 ARG A C 1
ATOM 1214 O O . ARG A 1 161 ? 23.225 -3.291 -2.500 1.00 65.44 161 ARG A O 1
ATOM 1221 N N . ASN A 1 162 ? 22.259 -2.862 -4.482 1.00 72.94 162 ASN A N 1
ATOM 1222 C CA . ASN A 1 162 ? 22.253 -1.397 -4.386 1.00 72.94 162 ASN A CA 1
ATOM 1223 C C . ASN A 1 162 ? 20.855 -0.762 -4.223 1.00 72.94 162 ASN A C 1
ATOM 1225 O O . ASN A 1 162 ? 20.790 0.428 -3.934 1.00 72.94 162 ASN A O 1
ATOM 1229 N N . ASN A 1 163 ? 19.762 -1.516 -4.397 1.00 85.75 163 ASN A N 1
ATOM 1230 C CA . ASN A 1 163 ? 18.385 -1.014 -4.249 1.00 85.75 163 ASN A CA 1
ATOM 1231 C C . ASN A 1 163 ? 17.651 -1.881 -3.222 1.00 85.75 163 ASN A C 1
ATOM 1233 O O . ASN A 1 163 ? 16.703 -2.589 -3.553 1.00 85.75 163 ASN A O 1
ATOM 1237 N N . GLU A 1 164 ? 18.170 -1.917 -1.997 1.00 88.56 164 GLU A N 1
ATOM 1238 C CA . GLU A 1 164 ? 17.653 -2.792 -0.949 1.00 88.56 164 GLU A CA 1
ATOM 1239 C C . GLU A 1 164 ? 16.303 -2.331 -0.381 1.00 88.56 164 GLU A C 1
ATOM 1241 O O . GLU A 1 164 ? 16.044 -1.140 -0.279 1.00 88.56 164 GLU A O 1
ATOM 1246 N N . LEU A 1 165 ? 15.446 -3.270 0.035 1.00 90.00 165 LEU A N 1
ATOM 1247 C CA . LEU A 1 165 ? 14.134 -2.992 0.646 1.00 90.00 165 LEU A CA 1
ATOM 1248 C C . LEU A 1 165 ? 14.144 -1.921 1.751 1.00 90.00 165 LEU A C 1
ATOM 1250 O O . LEU A 1 165 ? 13.193 -1.151 1.860 1.00 90.00 165 LEU A O 1
ATOM 1254 N N . SER A 1 166 ? 15.202 -1.858 2.564 1.00 91.50 166 SER A N 1
ATOM 1255 C CA . SER A 1 166 ? 15.378 -0.851 3.625 1.00 91.50 166 SER A CA 1
ATOM 1256 C C . SER A 1 166 ? 15.303 0.588 3.106 1.00 91.50 166 SER A C 1
ATOM 1258 O O . SER A 1 166 ? 14.918 1.471 3.867 1.00 91.50 166 SER A O 1
ATOM 1260 N N . LYS A 1 167 ? 15.601 0.817 1.819 1.00 92.50 167 LYS A N 1
ATOM 1261 C CA . LYS A 1 167 ? 15.494 2.118 1.144 1.00 92.50 167 LYS A CA 1
ATOM 1262 C C . LYS A 1 167 ? 14.099 2.722 1.248 1.00 92.50 167 LYS A C 1
ATOM 1264 O O . LYS A 1 167 ? 13.982 3.925 1.379 1.00 92.50 167 LYS A O 1
ATOM 1269 N N . ILE A 1 168 ? 13.060 1.886 1.269 1.00 94.19 168 ILE A N 1
ATOM 1270 C CA . ILE A 1 168 ? 11.659 2.326 1.326 1.00 94.19 168 ILE A CA 1
ATOM 1271 C C . ILE A 1 168 ? 11.328 3.026 2.656 1.00 94.19 168 ILE A C 1
ATOM 1273 O O . ILE A 1 168 ? 10.328 3.724 2.750 1.00 94.19 168 ILE A O 1
ATOM 1277 N N . VAL A 1 169 ? 12.130 2.828 3.701 1.00 96.00 169 VAL A N 1
ATOM 1278 C CA . VAL A 1 169 ? 11.916 3.429 5.026 1.00 96.00 169 VAL A CA 1
ATOM 1279 C C . VAL A 1 169 ? 13.158 4.175 5.504 1.00 96.00 169 VAL A C 1
ATOM 1281 O O . VAL A 1 169 ? 13.365 4.297 6.712 1.00 96.00 169 VAL A O 1
ATOM 1284 N N . ASP A 1 170 ? 14.025 4.633 4.596 1.00 94.75 170 ASP A N 1
ATOM 1285 C CA . ASP A 1 170 ? 15.266 5.315 4.975 1.00 94.75 170 ASP A CA 1
ATOM 1286 C C . ASP A 1 170 ? 15.118 6.833 5.152 1.00 94.75 170 ASP A C 1
ATOM 1288 O O . ASP A 1 170 ? 16.038 7.496 5.636 1.00 94.75 170 ASP A O 1
ATOM 1292 N N . GLY A 1 171 ? 13.922 7.363 4.885 1.00 94.38 171 GLY A N 1
ATOM 1293 C CA . GLY A 1 171 ? 13.586 8.774 5.020 1.00 94.38 171 GLY A CA 1
ATOM 1294 C C . GLY A 1 171 ? 13.986 9.600 3.799 1.00 94.38 171 GLY A C 1
ATOM 1295 O O . GLY A 1 171 ? 13.946 10.831 3.870 1.00 94.38 171 GLY A O 1
ATOM 1296 N N . ASN A 1 172 ? 14.388 8.964 2.692 1.00 92.88 172 ASN A N 1
ATOM 1297 C CA . ASN A 1 172 ? 14.839 9.641 1.483 1.00 92.88 172 ASN A CA 1
ATOM 1298 C C . ASN A 1 172 ? 13.883 9.406 0.302 1.00 92.8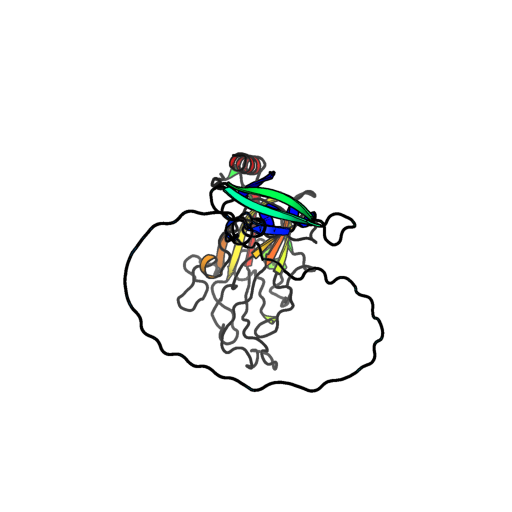8 172 ASN A C 1
ATOM 1300 O O . ASN A 1 172 ? 13.895 8.383 -0.367 1.00 92.88 172 ASN A O 1
ATOM 1304 N N . GLU A 1 173 ? 13.114 10.439 -0.033 1.00 92.00 173 GLU A N 1
ATOM 1305 C CA . GLU A 1 173 ? 12.098 10.422 -1.096 1.00 92.00 173 GLU A CA 1
ATOM 1306 C C . GLU A 1 173 ? 12.659 10.530 -2.529 1.00 92.00 173 GLU A C 1
ATOM 1308 O O . GLU A 1 173 ? 11.897 10.691 -3.491 1.00 92.00 173 GLU A O 1
ATOM 1313 N N . ARG A 1 174 ? 13.986 10.546 -2.698 1.00 88.88 174 ARG A N 1
ATOM 1314 C CA . ARG A 1 174 ? 14.637 10.818 -3.987 1.00 88.88 174 ARG A CA 1
ATOM 1315 C C . ARG A 1 174 ? 14.897 9.548 -4.788 1.00 88.88 174 ARG A C 1
ATOM 1317 O O . ARG A 1 174 ? 15.074 8.470 -4.236 1.00 88.88 174 ARG A O 1
ATOM 1324 N N . GLN A 1 175 ? 15.003 9.682 -6.111 1.00 85.88 175 GLN A N 1
ATOM 1325 C CA . GLN A 1 175 ? 15.158 8.554 -7.043 1.00 85.88 175 GLN A CA 1
ATOM 1326 C C . GLN A 1 175 ? 16.369 7.634 -6.784 1.00 85.88 175 GLN A C 1
ATOM 1328 O O . GLN A 1 175 ? 16.345 6.460 -7.173 1.00 85.88 175 GLN A O 1
ATOM 1333 N N . GLU A 1 176 ? 17.444 8.165 -6.196 1.00 85.12 176 GLU A N 1
ATOM 1334 C CA . GLU A 1 176 ? 18.645 7.411 -5.841 1.00 85.12 176 GLU A CA 1
ATOM 1335 C C . GLU A 1 176 ? 18.427 6.497 -4.635 1.00 85.12 176 GLU A C 1
ATOM 1337 O O . GLU A 1 176 ? 19.104 5.478 -4.529 1.00 85.12 176 GLU A O 1
ATOM 1342 N N . SER A 1 177 ? 17.465 6.832 -3.771 1.00 89.88 177 SER A N 1
ATOM 1343 C CA . SER A 1 177 ? 17.031 5.981 -2.674 1.00 89.88 177 SER A CA 1
ATOM 1344 C C . SER A 1 177 ? 15.762 5.264 -3.083 1.00 89.88 177 SER A C 1
ATOM 1346 O O . SER A 1 177 ? 14.673 5.835 -3.117 1.00 89.88 177 SER A O 1
ATOM 1348 N N . ARG A 1 178 ? 15.913 4.021 -3.527 1.00 89.88 178 ARG A N 1
ATOM 1349 C CA . ARG A 1 178 ? 14.767 3.215 -3.919 1.00 89.88 178 ARG A CA 1
ATOM 1350 C C . ARG A 1 178 ? 15.038 1.748 -3.739 1.00 89.88 178 ARG A C 1
ATOM 1352 O O . ARG A 1 178 ? 16.178 1.293 -3.783 1.00 89.88 178 ARG A O 1
ATOM 1359 N N . TRP A 1 179 ? 13.939 1.035 -3.681 1.00 92.56 179 TRP A N 1
ATOM 1360 C CA . TRP A 1 179 ? 13.871 -0.379 -3.939 1.00 92.56 179 TRP A CA 1
ATOM 1361 C C . TRP A 1 179 ? 13.147 -0.611 -5.268 1.00 92.56 179 TRP A C 1
ATOM 1363 O O . TRP A 1 179 ? 12.220 0.123 -5.618 1.00 92.56 179 TRP A O 1
ATOM 1373 N N . ASP A 1 180 ? 13.570 -1.617 -6.026 1.00 89.44 180 ASP A N 1
ATOM 1374 C CA . ASP A 1 180 ? 12.900 -2.017 -7.258 1.00 89.44 180 ASP A CA 1
ATOM 1375 C C . ASP A 1 180 ? 12.964 -3.526 -7.490 1.00 89.44 180 ASP A C 1
ATOM 1377 O O . ASP A 1 180 ? 13.863 -4.227 -7.030 1.00 89.44 180 ASP A O 1
ATOM 1381 N N . THR A 1 181 ? 12.003 -4.034 -8.256 1.00 88.00 181 THR A N 1
ATOM 1382 C CA . THR A 1 181 ? 11.931 -5.441 -8.653 1.00 88.00 181 THR A CA 1
ATOM 1383 C C . THR A 1 181 ? 12.821 -5.718 -9.868 1.00 88.00 181 THR A C 1
ATOM 1385 O O . THR A 1 181 ? 12.446 -6.482 -10.751 1.00 88.00 181 THR A O 1
ATOM 1388 N N . TRP A 1 182 ? 13.983 -5.069 -9.992 1.00 87.00 182 TRP A N 1
ATOM 1389 C CA . TRP A 1 182 ? 14.789 -5.119 -11.221 1.00 87.00 182 TRP A CA 1
ATOM 1390 C C . TRP A 1 182 ? 15.160 -6.549 -11.625 1.00 87.00 182 TRP A C 1
ATOM 1392 O O . TRP A 1 182 ? 14.980 -6.949 -12.773 1.00 87.00 182 TRP A O 1
ATOM 1402 N N . ALA A 1 183 ? 15.632 -7.348 -10.663 1.00 84.12 183 ALA A N 1
ATOM 1403 C CA . ALA A 1 183 ? 16.024 -8.741 -10.891 1.00 84.12 183 ALA A CA 1
ATOM 1404 C C . ALA A 1 183 ? 14.846 -9.651 -11.290 1.00 84.12 183 ALA A C 1
ATOM 1406 O O . ALA A 1 183 ? 15.061 -10.781 -11.725 1.00 84.12 183 ALA A O 1
ATOM 1407 N N . PHE A 1 184 ? 13.617 -9.153 -11.135 1.00 87.62 184 PHE A N 1
ATOM 1408 C CA . PHE A 1 184 ? 12.377 -9.856 -11.409 1.00 87.62 184 PHE A CA 1
ATOM 1409 C C . PHE A 1 184 ? 11.844 -9.650 -12.839 1.00 87.62 184 PHE A C 1
ATOM 1411 O O . PHE A 1 184 ? 10.911 -10.331 -13.255 1.00 87.62 184 PHE A O 1
ATOM 1418 N N . TYR A 1 185 ? 12.420 -8.729 -13.609 1.00 89.62 185 TYR A N 1
ATOM 1419 C CA . TYR A 1 185 ? 11.918 -8.405 -14.941 1.00 89.62 185 TYR A CA 1
ATOM 1420 C C . TYR A 1 185 ? 11.769 -9.635 -15.847 1.00 89.62 185 TYR A C 1
ATOM 1422 O O . TYR A 1 185 ? 12.733 -10.366 -16.085 1.00 89.62 185 TYR A O 1
ATOM 1430 N N . GLY A 1 186 ? 10.555 -9.846 -16.359 1.00 90.50 186 GLY A N 1
ATOM 1431 C CA . GLY A 1 186 ? 10.207 -10.972 -17.219 1.00 90.50 186 GLY A CA 1
ATOM 1432 C C . GLY A 1 186 ? 10.227 -12.339 -16.529 1.00 90.50 186 GLY A C 1
ATOM 1433 O O . GLY A 1 186 ? 10.162 -13.353 -17.220 1.00 90.50 186 GLY A O 1
ATOM 1434 N N . LYS A 1 187 ? 10.335 -12.415 -15.197 1.00 89.00 187 LYS A N 1
ATOM 1435 C CA . LYS A 1 187 ? 10.369 -13.678 -14.435 1.00 89.00 187 LYS A CA 1
ATOM 1436 C C . LYS A 1 187 ? 9.025 -13.952 -13.756 1.00 89.00 187 LYS A C 1
ATOM 1438 O O . LYS A 1 187 ? 8.127 -13.119 -13.795 1.00 89.00 187 LYS A O 1
ATOM 1443 N N . GLN A 1 188 ? 8.842 -15.140 -13.178 1.00 84.06 188 GLN A N 1
ATOM 1444 C CA . GLN A 1 188 ? 7.631 -15.503 -12.423 1.00 84.06 188 GLN A CA 1
ATOM 1445 C C . GLN A 1 188 ? 7.774 -15.101 -10.958 1.00 84.06 188 GLN A C 1
ATOM 1447 O O . GLN A 1 188 ? 8.767 -15.459 -10.329 1.00 84.06 188 GLN A O 1
ATOM 1452 N N . GLN A 1 189 ? 6.830 -14.312 -10.441 1.00 73.25 189 GLN A N 1
ATOM 1453 C CA . GLN A 1 189 ? 6.904 -13.759 -9.088 1.00 73.25 189 GLN A CA 1
ATOM 1454 C C . GLN A 1 189 ? 6.576 -14.897 -8.129 1.00 73.25 189 GLN A C 1
ATOM 1456 O O . GLN A 1 189 ? 5.587 -15.608 -8.345 1.00 73.25 189 GLN A O 1
ATOM 1461 N N . ASP A 1 190 ? 7.395 -15.087 -7.094 1.00 66.12 190 ASP A N 1
ATOM 1462 C CA . ASP A 1 190 ? 6.968 -15.897 -5.957 1.00 66.12 190 ASP A CA 1
ATOM 1463 C C . ASP A 1 190 ? 5.655 -15.319 -5.416 1.00 66.12 190 ASP A C 1
ATOM 1465 O O . ASP A 1 190 ? 5.423 -14.115 -5.493 1.00 66.12 190 ASP A O 1
ATOM 1469 N N . ALA A 1 191 ? 4.802 -16.161 -4.830 1.00 63.88 191 ALA A N 1
ATOM 1470 C CA . ALA A 1 191 ? 3.438 -15.814 -4.408 1.00 63.88 191 ALA A CA 1
ATOM 1471 C C . ALA A 1 191 ? 3.313 -14.645 -3.395 1.00 63.88 191 ALA A C 1
ATOM 1473 O O . ALA A 1 191 ? 2.213 -14.326 -2.948 1.00 63.88 191 ALA A O 1
ATOM 1474 N N . LYS A 1 192 ? 4.421 -14.013 -2.991 1.00 72.94 192 LYS A N 1
ATOM 1475 C CA . LYS A 1 192 ? 4.469 -12.897 -2.046 1.00 72.94 192 LYS A CA 1
ATOM 1476 C C . LYS A 1 192 ? 4.689 -11.580 -2.784 1.00 72.94 192 LYS A C 1
ATOM 1478 O O . LYS A 1 192 ? 5.813 -11.111 -2.811 1.00 72.94 192 LYS A O 1
ATOM 1483 N N . ASN A 1 193 ? 3.648 -10.931 -3.295 1.00 87.06 193 ASN A N 1
ATOM 1484 C CA . ASN A 1 193 ? 3.777 -9.592 -3.890 1.00 87.06 193 ASN A CA 1
ATOM 1485 C C . ASN A 1 193 ? 3.454 -8.483 -2.882 1.00 87.06 193 ASN A C 1
ATOM 1487 O O . ASN A 1 193 ? 2.550 -7.678 -3.077 1.00 87.06 193 ASN A O 1
ATOM 1491 N N . TYR A 1 194 ? 4.144 -8.475 -1.743 1.00 93.56 194 TYR A N 1
ATOM 1492 C CA . TYR A 1 194 ? 3.871 -7.515 -0.676 1.00 93.56 194 TYR A CA 1
ATOM 1493 C C . TYR A 1 194 ? 5.120 -7.127 0.099 1.00 93.56 194 TYR A C 1
ATOM 1495 O O . TYR A 1 194 ? 6.049 -7.917 0.219 1.00 93.56 194 TYR A O 1
ATOM 1503 N N . ILE A 1 195 ? 5.127 -5.932 0.683 1.00 94.88 195 ILE A N 1
ATOM 1504 C CA . ILE A 1 195 ? 6.175 -5.465 1.596 1.00 94.88 195 ILE A CA 1
ATOM 1505 C C . ILE A 1 195 ? 5.550 -5.202 2.960 1.00 94.88 195 ILE A C 1
ATOM 1507 O O . ILE A 1 195 ? 4.527 -4.526 3.062 1.00 94.88 195 ILE A O 1
ATOM 1511 N N . THR A 1 196 ? 6.162 -5.753 4.006 1.00 96.56 196 THR A N 1
ATOM 1512 C CA . THR A 1 196 ? 5.720 -5.602 5.394 1.00 96.56 196 THR A CA 1
ATOM 1513 C C . THR A 1 196 ? 6.621 -4.610 6.123 1.00 96.56 196 THR A C 1
ATOM 1515 O O . THR A 1 196 ? 7.830 -4.799 6.232 1.00 96.56 196 THR A O 1
ATOM 1518 N N . ILE A 1 197 ? 6.005 -3.565 6.661 1.00 97.44 197 ILE A N 1
ATOM 1519 C CA . ILE A 1 197 ? 6.622 -2.510 7.455 1.00 97.44 197 ILE A CA 1
ATOM 1520 C C . ILE A 1 197 ? 6.218 -2.722 8.909 1.00 97.44 197 ILE A C 1
ATOM 1522 O O . ILE A 1 197 ? 5.034 -2.745 9.241 1.00 97.44 197 ILE A O 1
ATOM 1526 N N . LYS A 1 198 ? 7.202 -2.837 9.788 1.00 97.25 198 LYS A N 1
ATOM 1527 C CA . LYS A 1 198 ? 7.048 -2.802 11.236 1.00 97.25 198 LYS A CA 1
ATOM 1528 C C . LYS A 1 198 ? 7.132 -1.362 11.729 1.00 97.25 198 LYS A C 1
ATOM 1530 O O . LYS A 1 198 ? 8.035 -0.609 11.363 1.00 97.25 198 LYS A O 1
ATOM 1535 N N . ILE A 1 199 ? 6.198 -1.000 12.597 1.00 97.38 199 ILE A N 1
ATOM 1536 C CA . ILE A 1 199 ? 6.140 0.296 13.262 1.00 97.38 199 ILE A CA 1
ATOM 1537 C C . ILE A 1 199 ? 6.862 0.174 14.608 1.00 97.38 199 ILE A C 1
ATOM 1539 O O . ILE A 1 199 ? 6.506 -0.654 15.445 1.00 97.38 199 ILE A O 1
ATOM 1543 N N . LYS A 1 200 ? 7.879 1.007 14.827 1.00 94.75 200 LYS A N 1
ATOM 1544 C CA . LYS A 1 200 ? 8.737 1.018 16.025 1.00 94.75 200 LYS A CA 1
ATOM 1545 C C . LYS A 1 200 ? 8.243 1.995 17.088 1.00 94.75 200 LYS A C 1
ATOM 1547 O O . LYS A 1 200 ? 9.025 2.661 17.755 1.00 94.75 200 LYS A O 1
ATOM 1552 N N . GLU A 1 201 ? 6.931 2.082 17.240 1.00 85.19 201 GLU A N 1
ATOM 1553 C CA . GLU A 1 201 ? 6.274 2.977 18.185 1.00 85.19 201 GLU A CA 1
ATOM 1554 C C . GLU A 1 201 ? 5.506 2.147 19.196 1.00 85.19 201 GLU A C 1
ATOM 1556 O O . GLU A 1 201 ? 4.466 1.600 18.845 1.00 85.19 201 GLU A O 1
ATOM 1561 N N . ASN A 1 202 ? 6.009 2.103 20.435 1.00 79.19 202 ASN A N 1
ATOM 1562 C CA . ASN A 1 202 ? 5.438 1.380 21.574 1.00 79.19 202 ASN A CA 1
ATOM 1563 C C . ASN A 1 202 ? 5.141 -0.123 21.308 1.00 79.19 202 ASN A C 1
ATOM 1565 O O . ASN A 1 202 ? 5.185 -0.632 20.191 1.00 79.19 202 ASN A O 1
ATOM 1569 N N . ASN A 1 203 ? 4.885 -0.896 22.365 1.00 82.75 203 ASN A N 1
ATOM 1570 C CA . ASN A 1 203 ? 4.647 -2.338 22.212 1.00 82.75 203 ASN A CA 1
ATOM 1571 C C . ASN A 1 203 ? 3.185 -2.691 21.896 1.00 82.75 203 ASN A C 1
ATOM 1573 O O . ASN A 1 203 ? 2.912 -3.847 21.559 1.00 82.75 203 ASN A O 1
ATOM 1577 N N . GLU A 1 204 ? 2.272 -1.722 21.976 1.00 88.81 204 GLU A N 1
ATOM 1578 C CA . GLU A 1 204 ? 0.821 -1.911 21.862 1.00 88.81 204 GLU A CA 1
ATOM 1579 C C . GLU A 1 204 ? 0.262 -1.613 20.465 1.00 88.81 204 GLU A C 1
ATOM 1581 O O . GLU A 1 204 ? -0.886 -1.960 20.178 1.00 88.81 204 GLU A O 1
ATOM 1586 N N . GLY A 1 205 ? 1.058 -0.978 19.605 1.00 92.50 205 GLY A N 1
ATOM 1587 C CA . GLY A 1 205 ? 0.634 -0.488 18.301 1.00 92.50 205 GLY A CA 1
ATOM 1588 C C . GLY A 1 205 ? 0.045 0.917 18.353 1.00 92.50 205 GLY A C 1
ATOM 1589 O O . GLY A 1 205 ? -0.308 1.457 19.404 1.00 92.50 205 GLY A O 1
ATOM 1590 N N . VAL A 1 206 ? -0.079 1.510 17.172 1.00 95.94 206 VAL A N 1
ATOM 1591 C CA . VAL A 1 206 ? -0.536 2.888 16.973 1.00 95.94 206 VAL A CA 1
ATOM 1592 C C . VAL A 1 206 ? -1.716 2.926 16.013 1.00 95.94 206 VAL A C 1
ATOM 1594 O O . VAL A 1 206 ? -1.846 2.058 15.154 1.00 95.94 206 VAL A O 1
ATOM 1597 N N . PHE A 1 207 ? -2.578 3.932 16.152 1.00 96.38 207 PHE A N 1
ATOM 1598 C CA . PHE A 1 207 ? -3.651 4.164 15.189 1.00 96.38 207 PHE A CA 1
ATOM 1599 C C . PHE A 1 207 ? -3.093 4.880 13.965 1.00 96.38 207 PHE A C 1
ATOM 1601 O O . PHE A 1 207 ? -2.582 5.988 14.100 1.00 96.38 207 PHE A O 1
ATOM 1608 N N . VAL A 1 208 ? -3.195 4.262 12.792 1.00 97.06 208 VAL A N 1
ATOM 1609 C CA . VAL A 1 208 ? -2.793 4.845 11.502 1.00 97.06 208 VAL A CA 1
ATOM 1610 C C . VAL A 1 208 ? -3.987 4.899 10.568 1.00 97.06 208 VAL A C 1
ATOM 1612 O O . VAL A 1 208 ? -4.826 4.003 10.599 1.00 97.06 208 VAL A O 1
ATOM 1615 N N . ASN A 1 209 ? -4.071 5.947 9.754 1.00 94.94 209 ASN A N 1
ATOM 1616 C CA . ASN A 1 209 ? -5.214 6.167 8.860 1.00 94.94 209 ASN A CA 1
ATOM 1617 C C . ASN A 1 209 ? -4.832 6.647 7.456 1.00 94.94 209 ASN A C 1
ATOM 1619 O O . ASN A 1 209 ? -5.703 6.891 6.622 1.00 94.94 209 ASN A O 1
ATOM 1623 N N . LYS A 1 210 ? -3.536 6.835 7.210 1.00 96.56 210 LYS A N 1
ATOM 1624 C CA . LYS A 1 210 ? -3.030 7.307 5.931 1.00 96.56 210 LYS A CA 1
ATOM 1625 C C . LYS A 1 210 ? -1.633 6.757 5.668 1.00 96.56 210 LYS A C 1
ATOM 1627 O O . LYS A 1 210 ? -0.817 6.621 6.584 1.00 96.56 210 LYS A O 1
ATOM 1632 N N . PHE A 1 211 ? -1.389 6.426 4.408 1.00 98.31 211 PHE A N 1
ATOM 1633 C CA . PHE A 1 211 ? -0.165 5.844 3.883 1.00 98.31 211 PHE A CA 1
ATOM 1634 C C . PHE A 1 211 ? 0.268 6.652 2.667 1.00 98.31 211 PHE A C 1
ATOM 1636 O O . PHE A 1 211 ? -0.454 6.735 1.677 1.00 98.31 211 PHE A O 1
ATOM 1643 N N . ASN A 1 212 ? 1.452 7.242 2.743 1.00 97.31 212 ASN A N 1
ATOM 1644 C CA . ASN A 1 212 ? 2.038 7.972 1.634 1.00 97.31 212 ASN A CA 1
ATOM 1645 C C . ASN A 1 212 ? 3.103 7.095 0.988 1.00 97.31 212 ASN A C 1
ATOM 1647 O O . ASN A 1 212 ? 3.973 6.576 1.687 1.00 97.31 212 ASN A O 1
ATOM 1651 N N . LEU A 1 213 ? 3.043 6.956 -0.331 1.00 96.06 213 LEU A N 1
ATOM 1652 C CA . LEU A 1 213 ? 3.945 6.120 -1.112 1.00 96.06 213 LEU A CA 1
ATOM 1653 C C . LEU A 1 213 ? 4.612 6.955 -2.195 1.00 96.06 213 LEU A C 1
ATOM 1655 O O . LEU A 1 213 ? 3.935 7.558 -3.026 1.00 96.06 213 LEU A O 1
ATOM 1659 N N . TRP A 1 214 ? 5.940 6.956 -2.210 1.00 93.75 214 TRP A N 1
ATOM 1660 C CA . TRP A 1 214 ? 6.715 7.576 -3.273 1.00 93.75 214 TRP A CA 1
ATOM 1661 C C . TRP A 1 214 ? 7.144 6.523 -4.283 1.00 93.75 214 TRP A C 1
ATOM 1663 O O . TRP A 1 214 ? 7.628 5.448 -3.925 1.00 93.75 214 TRP A O 1
ATOM 1673 N N . THR A 1 215 ? 7.014 6.862 -5.558 1.00 90.50 215 THR A N 1
ATOM 1674 C CA . THR A 1 215 ? 7.544 6.076 -6.669 1.00 90.50 215 THR A CA 1
ATOM 1675 C C . THR A 1 215 ? 8.337 6.965 -7.612 1.00 90.50 215 THR A C 1
ATOM 1677 O O . THR A 1 215 ? 8.244 8.196 -7.595 1.00 90.50 215 THR A O 1
ATOM 1680 N N . ARG A 1 216 ? 9.131 6.329 -8.461 1.00 87.00 216 ARG A N 1
ATOM 1681 C CA . ARG A 1 216 ? 9.965 6.991 -9.451 1.00 87.00 216 ARG A CA 1
ATOM 1682 C C . ARG A 1 216 ? 9.138 7.346 -10.686 1.00 87.00 216 ARG A C 1
ATOM 1684 O O . ARG A 1 216 ? 8.208 6.636 -11.045 1.00 87.00 216 ARG A O 1
ATOM 1691 N N . VAL A 1 217 ? 9.511 8.436 -11.353 1.00 86.00 217 VAL A N 1
ATOM 1692 C CA . VAL A 1 217 ? 8.784 8.951 -12.524 1.00 86.00 217 VAL A CA 1
ATOM 1693 C C . VAL A 1 217 ? 9.460 8.595 -13.848 1.00 86.00 217 VAL A C 1
ATOM 1695 O O . VAL A 1 217 ? 8.804 8.136 -14.773 1.00 86.00 217 VAL A O 1
ATOM 1698 N N . ARG A 1 218 ? 10.780 8.774 -13.978 1.00 79.19 218 ARG A N 1
ATOM 1699 C CA . ARG A 1 218 ? 11.517 8.307 -15.170 1.00 79.19 218 ARG A CA 1
ATOM 1700 C C . ARG A 1 218 ? 11.980 6.882 -14.987 1.00 79.19 218 ARG A C 1
ATOM 1702 O O . ARG A 1 218 ? 12.361 6.488 -13.893 1.00 79.19 218 ARG A O 1
ATOM 1709 N N . GLY A 1 219 ? 12.009 6.126 -16.068 1.00 70.25 219 GLY A N 1
ATOM 1710 C CA . GLY A 1 219 ? 12.080 4.683 -15.976 1.00 70.25 219 GLY A CA 1
ATOM 1711 C C . GLY A 1 219 ? 13.400 4.016 -15.676 1.00 70.25 219 GLY A C 1
ATOM 1712 O O . GLY A 1 219 ? 14.401 4.615 -15.270 1.00 70.25 219 GLY A O 1
ATOM 1713 N N . TYR A 1 220 ? 13.320 2.719 -15.930 1.00 78.62 220 TYR A N 1
ATOM 1714 C CA . TYR A 1 220 ? 14.390 1.741 -15.951 1.00 78.62 220 TYR A CA 1
ATOM 1715 C C . TYR A 1 220 ? 15.026 1.703 -17.341 1.00 78.62 220 TYR A C 1
ATOM 1717 O O . TYR A 1 220 ? 14.447 2.205 -18.295 1.00 78.62 220 TYR A O 1
ATOM 1725 N N . SER A 1 221 ? 16.201 1.100 -17.481 1.00 81.44 221 SER A N 1
ATOM 1726 C CA . SER A 1 221 ? 16.855 0.909 -18.785 1.00 81.44 221 SER A CA 1
ATOM 1727 C C . SER A 1 221 ? 16.768 -0.561 -19.193 1.00 81.44 221 SER A C 1
ATOM 1729 O O . SER A 1 221 ? 17.793 -1.235 -19.282 1.00 81.44 221 SER A O 1
ATOM 1731 N N . LEU A 1 222 ? 15.543 -1.085 -19.340 1.00 84.19 222 LEU A N 1
ATOM 1732 C CA . LEU A 1 222 ? 15.311 -2.523 -19.489 1.00 84.19 222 LEU A CA 1
ATOM 1733 C C . LEU A 1 222 ? 14.210 -2.839 -20.514 1.00 84.19 222 LEU A C 1
ATOM 1735 O O . LEU A 1 222 ? 13.024 -2.640 -20.255 1.00 84.19 222 LEU A O 1
ATOM 1739 N N . GLY A 1 223 ? 14.623 -3.324 -21.690 1.00 85.81 223 GLY A N 1
ATOM 1740 C CA . GLY A 1 223 ? 13.725 -3.779 -22.758 1.00 85.81 223 GLY A CA 1
ATOM 1741 C C . GLY A 1 223 ? 12.663 -2.734 -23.142 1.00 85.81 223 GLY A C 1
ATOM 1742 O O . GLY A 1 223 ? 12.964 -1.536 -23.151 1.00 85.81 223 GLY A O 1
ATOM 1743 N N . PRO A 1 224 ? 11.411 -3.151 -23.411 1.00 86.62 224 PRO A N 1
ATOM 1744 C CA . PRO A 1 224 ? 10.283 -2.244 -23.661 1.00 86.62 224 PRO A CA 1
ATOM 1745 C C . PRO A 1 224 ? 9.978 -1.206 -22.562 1.00 86.62 224 PRO A C 1
ATOM 1747 O O . PRO A 1 224 ? 9.273 -0.232 -22.827 1.00 86.62 224 PRO A O 1
ATOM 1750 N N . GLN A 1 225 ? 10.516 -1.369 -21.347 1.00 87.44 225 GLN A N 1
ATOM 1751 C CA . GLN A 1 225 ? 10.388 -0.402 -20.248 1.00 87.44 225 GLN A CA 1
ATOM 1752 C C . GLN A 1 225 ? 11.496 0.668 -20.250 1.00 87.44 225 GLN A C 1
ATOM 1754 O O . GLN A 1 225 ? 11.538 1.525 -19.369 1.00 87.44 225 GLN A O 1
ATOM 1759 N N . SER A 1 226 ? 12.404 0.655 -21.229 1.00 87.69 226 SER A N 1
ATOM 1760 C CA . SER A 1 226 ? 13.508 1.615 -21.301 1.00 87.69 226 SER A CA 1
ATOM 1761 C C . SER A 1 226 ? 13.024 3.073 -21.296 1.00 87.69 226 SER A C 1
ATOM 1763 O O . SER A 1 226 ? 12.289 3.495 -22.185 1.00 87.69 226 SER A O 1
ATOM 1765 N N . GLY A 1 227 ? 13.451 3.851 -20.298 1.00 83.38 227 GLY A N 1
ATOM 1766 C CA . GLY A 1 227 ? 13.064 5.250 -20.089 1.00 83.38 227 GLY A CA 1
ATOM 1767 C C . GLY A 1 227 ? 11.718 5.455 -19.383 1.00 83.38 227 GLY A C 1
ATOM 1768 O O . GLY A 1 227 ? 11.428 6.578 -18.976 1.00 83.38 227 GLY A O 1
ATOM 1769 N N . LYS A 1 228 ? 10.948 4.385 -19.145 1.00 85.06 228 LYS A N 1
ATOM 1770 C CA . LYS A 1 228 ? 9.560 4.419 -18.654 1.00 85.06 228 LYS A CA 1
ATOM 1771 C C . LYS A 1 228 ? 9.399 3.895 -17.225 1.00 85.06 228 LYS A C 1
ATOM 1773 O O . LYS A 1 228 ? 9.912 2.823 -16.888 1.00 85.06 228 LYS A O 1
ATOM 1778 N N . ALA A 1 229 ? 8.706 4.634 -16.362 1.00 85.62 229 ALA A N 1
ATOM 1779 C CA . ALA A 1 229 ? 8.257 4.105 -15.075 1.00 85.62 229 ALA A CA 1
ATOM 1780 C C . ALA A 1 229 ? 6.782 3.738 -15.206 1.00 85.62 229 ALA A C 1
ATOM 1782 O O . ALA A 1 229 ? 5.931 4.611 -15.363 1.00 85.62 229 ALA A O 1
ATOM 1783 N N . PHE A 1 230 ? 6.488 2.442 -15.168 1.00 83.88 230 PHE A N 1
ATOM 1784 C CA . PHE A 1 230 ? 5.116 1.962 -15.165 1.00 83.88 230 PHE A CA 1
ATOM 1785 C C . PHE A 1 230 ? 4.677 1.741 -13.717 1.00 83.88 230 PHE A C 1
ATOM 1787 O O . PHE A 1 230 ? 5.442 1.161 -12.938 1.00 83.88 230 PHE A O 1
ATOM 1794 N N . PRO A 1 231 ? 3.483 2.215 -13.331 1.00 87.75 231 PRO A N 1
ATOM 1795 C CA . PRO A 1 231 ? 2.983 2.031 -11.979 1.00 87.75 231 PRO A CA 1
ATOM 1796 C C . PRO A 1 231 ? 2.673 0.552 -11.708 1.00 87.75 231 PRO A C 1
ATOM 1798 O O . PRO A 1 231 ? 2.412 -0.229 -12.623 1.00 87.75 231 PRO A O 1
ATOM 1801 N N . THR A 1 232 ? 2.639 0.180 -10.430 1.00 92.06 232 THR A N 1
ATOM 1802 C CA . THR A 1 232 ? 1.967 -1.055 -9.987 1.00 92.06 232 THR A CA 1
ATOM 1803 C C . THR A 1 232 ? 0.518 -1.092 -10.483 1.00 92.06 232 THR A C 1
ATOM 1805 O O . THR A 1 232 ? -0.104 -0.037 -10.608 1.00 92.06 232 THR A O 1
ATOM 1808 N N . LYS A 1 233 ? -0.056 -2.281 -10.717 1.00 90.88 233 LYS A N 1
ATOM 1809 C CA . LYS A 1 233 ? -1.489 -2.398 -11.056 1.00 90.88 233 LYS A CA 1
ATOM 1810 C C . LYS A 1 233 ? -2.392 -1.942 -9.908 1.00 90.88 233 LYS A C 1
ATOM 1812 O O . LYS A 1 233 ? -3.444 -1.352 -10.158 1.00 90.88 233 LYS A O 1
ATOM 1817 N N . TYR A 1 234 ? -1.979 -2.203 -8.668 1.00 93.19 234 TYR A N 1
ATOM 1818 C CA . TYR A 1 234 ? -2.710 -1.801 -7.469 1.00 93.19 234 TYR A CA 1
ATOM 1819 C C . TYR A 1 234 ? -1.808 -1.633 -6.241 1.00 93.19 234 TYR A C 1
ATOM 1821 O O . TYR A 1 234 ? -0.660 -2.081 -6.235 1.00 93.19 234 TYR A O 1
ATOM 1829 N N . ILE A 1 235 ? -2.353 -1.019 -5.188 1.00 97.00 235 ILE A N 1
ATOM 1830 C CA . ILE A 1 235 ? -1.833 -1.061 -3.818 1.00 97.00 235 ILE A CA 1
ATOM 1831 C C . ILE A 1 235 ? -2.963 -1.450 -2.867 1.00 97.00 235 ILE A C 1
ATOM 1833 O O . ILE A 1 235 ? -3.930 -0.705 -2.698 1.00 97.00 235 ILE A O 1
ATOM 1837 N N . LYS A 1 236 ? -2.807 -2.592 -2.194 1.00 96.56 236 LYS A N 1
ATOM 1838 C CA . LYS A 1 236 ? -3.706 -3.050 -1.130 1.00 96.56 236 LYS A CA 1
ATOM 1839 C C . LYS A 1 236 ? -2.982 -3.039 0.211 1.00 96.56 236 LYS A C 1
ATOM 1841 O O . LYS A 1 236 ? -2.026 -3.775 0.425 1.00 96.56 236 LYS A O 1
ATOM 1846 N N . LEU A 1 237 ? -3.445 -2.201 1.125 1.00 98.31 237 LEU A N 1
ATOM 1847 C CA . LEU A 1 237 ? -2.989 -2.104 2.506 1.00 98.31 237 LEU A CA 1
ATOM 1848 C C . LEU A 1 237 ? -3.651 -3.121 3.456 1.00 98.31 237 LEU A C 1
ATOM 1850 O O . LEU A 1 237 ? -4.872 -3.276 3.537 1.00 98.31 237 LEU A O 1
ATOM 1854 N N . TYR A 1 238 ? -2.824 -3.769 4.255 1.00 98.25 238 TYR A N 1
ATOM 1855 C CA . TYR A 1 238 ? -3.225 -4.658 5.331 1.00 98.25 238 TYR A CA 1
ATOM 1856 C C . TYR A 1 238 ? -2.529 -4.236 6.616 1.00 98.25 238 TYR A C 1
ATOM 1858 O O . TYR A 1 238 ? -1.455 -3.632 6.583 1.00 98.25 238 TYR A O 1
ATOM 1866 N N . TYR A 1 239 ? -3.108 -4.588 7.754 1.00 98.31 239 TYR A N 1
ATOM 1867 C CA . TYR A 1 239 ? -2.556 -4.272 9.062 1.00 98.31 239 TYR A CA 1
ATOM 1868 C C . TYR A 1 239 ? -2.503 -5.507 9.956 1.00 98.31 239 TYR A C 1
ATOM 1870 O O . TYR A 1 239 ? -3.232 -6.477 9.751 1.00 98.31 239 TYR A O 1
ATOM 1878 N N . SER A 1 240 ? -1.609 -5.478 10.940 1.00 97.81 240 SER A N 1
ATOM 1879 C CA . SER A 1 240 ? -1.497 -6.524 11.954 1.00 97.81 240 SER A CA 1
ATOM 1880 C C . SER A 1 240 ? -0.983 -5.964 13.278 1.00 97.81 240 SER A C 1
ATOM 1882 O O . SER A 1 240 ? -0.166 -5.037 13.306 1.00 97.81 240 SER A O 1
ATOM 1884 N N . LEU A 1 241 ? -1.437 -6.549 14.388 1.00 96.38 241 LEU A N 1
ATOM 1885 C CA . LEU A 1 241 ? -0.882 -6.320 15.726 1.00 96.38 241 LEU A CA 1
ATOM 1886 C C . LEU A 1 241 ? 0.194 -7.351 16.094 1.00 96.38 241 LEU A C 1
ATOM 1888 O O . LEU A 1 241 ? 1.118 -7.029 16.839 1.00 96.38 241 LEU A O 1
ATOM 1892 N N . ASP A 1 242 ? 0.107 -8.574 15.573 1.00 94.25 242 ASP A N 1
ATOM 1893 C CA . ASP A 1 242 ? 1.015 -9.674 15.925 1.00 94.25 242 ASP A CA 1
ATOM 1894 C C . ASP A 1 242 ? 2.099 -9.938 14.867 1.00 94.25 242 ASP A C 1
ATOM 1896 O O . ASP A 1 242 ? 3.101 -10.583 15.161 1.00 94.25 242 ASP A O 1
ATOM 1900 N N . GLY A 1 243 ? 1.938 -9.389 13.660 1.00 93.56 243 GLY A N 1
ATOM 1901 C CA . GLY A 1 243 ? 2.854 -9.590 12.542 1.00 93.56 243 GLY A CA 1
ATOM 1902 C C . GLY A 1 243 ? 2.694 -10.947 11.859 1.00 93.56 243 GLY A C 1
ATOM 1903 O O . GLY A 1 243 ? 3.559 -11.325 11.084 1.00 93.56 243 GLY A O 1
ATOM 1904 N N . THR A 1 244 ? 1.616 -11.684 12.125 1.00 92.75 244 THR A N 1
ATOM 1905 C CA . THR A 1 244 ? 1.334 -13.009 11.545 1.00 92.75 244 THR A CA 1
ATOM 1906 C C . THR A 1 244 ? -0.016 -13.046 10.836 1.00 92.75 244 THR A C 1
ATOM 1908 O O . THR A 1 244 ? -0.107 -13.534 9.710 1.00 92.75 244 THR A O 1
ATOM 1911 N N . LYS A 1 245 ? -1.060 -12.477 11.449 1.00 93.94 245 LYS A N 1
ATOM 1912 C CA . LYS A 1 245 ? -2.401 -12.363 10.871 1.00 93.94 245 LYS A CA 1
ATOM 1913 C C . LYS A 1 245 ? -2.603 -10.948 10.363 1.00 93.94 245 LYS A C 1
ATOM 1915 O O . LYS A 1 245 ? -2.526 -9.999 11.139 1.00 93.94 245 LYS A O 1
ATOM 1920 N N . PHE A 1 246 ? -2.837 -10.823 9.063 1.00 95.25 246 PHE A N 1
ATOM 1921 C CA . PHE A 1 246 ? -3.037 -9.543 8.398 1.00 95.25 246 PHE A CA 1
ATOM 1922 C C . PHE A 1 246 ? -4.490 -9.400 7.963 1.00 95.25 246 PHE A C 1
ATOM 1924 O O . PHE A 1 246 ? -5.045 -10.302 7.340 1.00 95.25 246 PHE A O 1
ATOM 1931 N N . GLU A 1 247 ? -5.080 -8.254 8.276 1.00 94.88 247 GLU A N 1
ATOM 1932 C CA . GLU A 1 247 ? -6.438 -7.890 7.880 1.00 94.88 247 GLU A CA 1
ATOM 1933 C C . GLU A 1 247 ? -6.398 -6.727 6.891 1.00 94.88 247 GLU A C 1
ATOM 1935 O O . GLU A 1 247 ? -5.536 -5.854 6.988 1.00 94.88 247 GLU A O 1
ATOM 1940 N N . ARG A 1 248 ? -7.314 -6.714 5.918 1.00 95.44 248 ARG A N 1
ATOM 1941 C CA . ARG A 1 248 ? -7.435 -5.619 4.946 1.00 95.44 248 ARG A CA 1
ATOM 1942 C C . ARG A 1 248 ? -7.913 -4.358 5.674 1.00 95.44 248 ARG A C 1
ATOM 1944 O O . ARG A 1 248 ? -8.829 -4.432 6.491 1.00 95.44 248 ARG A O 1
ATOM 1951 N N . VAL A 1 249 ? -7.312 -3.201 5.382 1.00 92.31 249 VAL A N 1
ATOM 1952 C CA . VAL A 1 249 ? -7.864 -1.922 5.864 1.00 92.31 249 VAL A CA 1
ATOM 1953 C C . VAL A 1 249 ? -9.190 -1.631 5.159 1.00 92.31 249 VAL A C 1
ATOM 1955 O O . VAL A 1 249 ? -9.354 -1.944 3.980 1.00 92.31 249 VAL A O 1
ATOM 1958 N N . LYS A 1 250 ? -10.134 -1.014 5.864 1.00 85.38 250 LYS A N 1
ATOM 1959 C CA . LYS A 1 250 ? -11.450 -0.679 5.306 1.00 85.38 250 LYS A CA 1
ATOM 1960 C C . LYS A 1 250 ? -11.450 0.709 4.684 1.00 85.38 250 LYS A C 1
ATOM 1962 O O . LYS A 1 250 ? -10.681 1.573 5.105 1.00 85.38 250 LYS A O 1
ATOM 1967 N N . ASN A 1 251 ? -12.333 0.914 3.705 1.00 82.75 251 ASN A N 1
ATOM 1968 C CA . ASN A 1 251 ? -12.534 2.192 3.016 1.00 82.75 251 ASN A CA 1
ATOM 1969 C C . ASN A 1 251 ? -11.221 2.819 2.518 1.00 82.75 251 ASN A C 1
ATOM 1971 O O . ASN A 1 251 ? -11.018 4.026 2.648 1.00 82.75 251 ASN A O 1
ATOM 1975 N N . GLN A 1 252 ? -10.310 1.987 2.001 1.00 91.81 252 GLN A N 1
ATOM 1976 C CA . GLN A 1 252 ? -9.102 2.488 1.363 1.00 91.81 252 GLN A CA 1
ATOM 1977 C C . GLN A 1 252 ? -9.495 3.264 0.106 1.00 91.81 252 GLN A C 1
ATOM 1979 O O . GLN A 1 252 ? -10.161 2.713 -0.771 1.00 91.81 252 GLN A O 1
ATOM 1984 N N . ASP A 1 253 ? -9.070 4.518 -0.003 1.00 89.25 253 ASP A N 1
ATOM 1985 C CA . ASP A 1 253 ? -9.101 5.211 -1.285 1.00 89.25 253 ASP A CA 1
ATOM 1986 C C . ASP A 1 253 ? -7.925 4.753 -2.173 1.00 89.25 253 ASP A C 1
ATOM 1988 O O . ASP A 1 253 ? -7.042 4.011 -1.742 1.00 89.25 253 ASP A O 1
ATOM 1992 N N . LYS A 1 254 ? -7.952 5.132 -3.455 1.00 92.56 254 LYS A N 1
ATOM 1993 C CA . LYS A 1 254 ? -6.847 4.942 -4.415 1.00 92.56 254 LYS A CA 1
ATOM 1994 C C . LYS A 1 254 ? -6.186 3.560 -4.352 1.00 92.56 254 LYS A C 1
ATOM 1996 O O . LYS A 1 254 ? -5.057 3.403 -3.896 1.00 92.56 254 LYS A O 1
ATOM 2001 N N . GLU A 1 255 ? -6.893 2.546 -4.831 1.00 92.62 255 GLU A N 1
ATOM 2002 C CA . GLU A 1 255 ? -6.374 1.176 -4.862 1.00 92.62 255 GLU A CA 1
ATOM 2003 C C . GLU A 1 255 ? -5.739 0.835 -6.211 1.00 92.62 255 GLU A C 1
ATOM 2005 O O . GLU A 1 255 ? -4.725 0.148 -6.259 1.00 92.62 255 GLU A O 1
ATOM 2010 N N . THR A 1 256 ? -6.317 1.316 -7.310 1.00 91.75 256 THR A N 1
ATOM 2011 C CA . THR A 1 256 ? -5.904 0.953 -8.674 1.00 91.75 256 THR A CA 1
ATOM 2012 C C . THR A 1 256 ? -4.873 1.925 -9.240 1.00 91.75 256 THR A C 1
ATOM 2014 O O . THR A 1 256 ? -4.814 3.086 -8.836 1.00 91.75 256 THR A O 1
ATOM 2017 N N . ARG A 1 257 ? -4.076 1.479 -10.219 1.00 90.00 257 ARG A N 1
ATOM 2018 C CA . ARG A 1 257 ? -3.001 2.287 -10.828 1.00 90.00 257 ARG A CA 1
ATOM 2019 C C . ARG A 1 257 ? -3.441 3.691 -11.266 1.00 90.00 257 ARG A C 1
ATOM 2021 O O . ARG A 1 257 ? -2.720 4.650 -11.010 1.00 90.00 257 ARG A O 1
ATOM 2028 N N . ASP A 1 258 ? -4.629 3.806 -11.865 1.00 89.50 258 ASP A N 1
ATOM 2029 C CA . ASP A 1 258 ? -5.140 5.057 -12.441 1.00 89.50 258 ASP A CA 1
ATOM 2030 C C . ASP A 1 258 ? -5.607 6.034 -11.346 1.00 89.50 258 ASP A C 1
ATOM 2032 O O . ASP A 1 258 ? -5.692 7.239 -11.567 1.00 89.50 258 ASP A O 1
ATOM 2036 N N . GLN A 1 259 ? -5.892 5.521 -10.144 1.00 89.12 259 GLN A N 1
ATOM 2037 C CA . GLN A 1 259 ? -6.195 6.330 -8.962 1.00 89.12 259 GLN A CA 1
ATOM 2038 C C . GLN A 1 259 ? -4.932 6.696 -8.179 1.00 89.12 259 GLN A C 1
ATOM 2040 O O . GLN A 1 259 ? -4.901 7.723 -7.499 1.00 89.12 259 GLN A O 1
ATOM 2045 N N . LEU A 1 260 ? -3.913 5.834 -8.233 1.00 91.94 260 LEU A N 1
ATOM 2046 C CA . LEU A 1 260 ? -2.670 6.011 -7.495 1.00 91.94 260 LEU A CA 1
ATOM 2047 C C . LEU A 1 260 ? -1.813 7.125 -8.098 1.00 91.94 260 LEU A C 1
ATOM 2049 O O . LEU A 1 260 ? -1.283 7.951 -7.362 1.00 91.94 260 LEU A O 1
ATOM 2053 N N . PHE A 1 261 ? -1.682 7.173 -9.425 1.00 88.81 261 PHE A N 1
ATOM 2054 C CA . PHE A 1 261 ? -0.771 8.104 -10.087 1.00 88.81 261 PHE A CA 1
ATOM 2055 C C . PHE A 1 261 ? -1.424 8.785 -11.283 1.00 88.81 261 PHE A C 1
ATOM 2057 O O . PHE A 1 261 ? -2.182 8.181 -12.032 1.00 88.81 261 PHE A O 1
ATOM 2064 N N . THR A 1 262 ? -1.065 10.047 -11.514 1.00 87.50 262 THR A N 1
ATOM 2065 C CA . THR A 1 262 ? -1.335 10.696 -12.799 1.00 87.50 262 THR A CA 1
ATOM 2066 C C . THR A 1 262 ? -0.460 10.051 -13.864 1.00 87.50 262 THR A C 1
ATOM 2068 O O . THR A 1 262 ? 0.763 10.018 -13.703 1.00 87.50 262 THR A O 1
ATOM 2071 N N . LEU A 1 263 ? -1.070 9.567 -14.944 1.00 90.00 263 LEU A N 1
ATOM 2072 C CA . LEU A 1 263 ? -0.370 8.850 -16.006 1.00 90.00 263 LEU A CA 1
ATOM 2073 C C . LEU A 1 263 ? -0.245 9.684 -17.284 1.00 90.00 263 LEU A C 1
ATOM 2075 O O . LEU A 1 263 ? -1.062 10.566 -17.551 1.00 90.00 263 LEU A O 1
ATOM 2079 N N . THR A 1 264 ? 0.796 9.417 -18.068 1.00 89.31 264 THR A N 1
ATOM 2080 C CA . THR A 1 264 ? 0.902 9.874 -19.460 1.00 89.31 264 THR A CA 1
ATOM 2081 C C . THR A 1 264 ? 0.000 9.026 -20.366 1.00 89.31 264 THR A C 1
ATOM 2083 O O . THR A 1 264 ? -0.478 7.968 -19.959 1.00 89.31 264 THR A O 1
ATOM 2086 N N . GLU A 1 265 ? -0.192 9.435 -21.624 1.00 87.56 265 GLU A N 1
ATOM 2087 C CA . GLU A 1 265 ? -0.928 8.632 -22.621 1.00 87.56 265 GLU A CA 1
ATOM 2088 C C . GLU A 1 265 ? -0.312 7.242 -22.843 1.00 87.56 265 GLU A C 1
ATOM 2090 O O . GLU A 1 265 ? -1.015 6.287 -23.163 1.00 87.56 265 GLU A O 1
ATOM 2095 N N . ALA A 1 266 ? 0.998 7.108 -22.619 1.00 85.56 266 ALA A N 1
ATOM 2096 C CA . ALA A 1 266 ? 1.711 5.839 -22.695 1.00 85.56 266 ALA A CA 1
ATOM 2097 C C . ALA A 1 266 ? 1.530 4.955 -21.441 1.00 85.56 266 ALA A C 1
ATOM 2099 O O . ALA A 1 266 ? 2.116 3.876 -21.373 1.00 85.56 266 ALA A O 1
ATOM 2100 N N . GLY A 1 267 ? 0.750 5.395 -20.445 1.00 88.00 267 GLY A N 1
ATOM 2101 C CA . GLY A 1 267 ? 0.520 4.674 -19.188 1.00 88.00 267 GLY A CA 1
ATOM 2102 C C . GLY A 1 267 ? 1.665 4.787 -18.176 1.00 88.00 267 GLY A C 1
ATOM 2103 O O . GLY A 1 267 ? 1.746 3.989 -17.243 1.00 88.00 267 GLY A O 1
ATOM 2104 N N . GLU A 1 268 ? 2.569 5.750 -18.358 1.00 88.62 268 GLU A N 1
ATOM 2105 C CA . GLU A 1 268 ? 3.739 5.966 -17.497 1.00 88.62 268 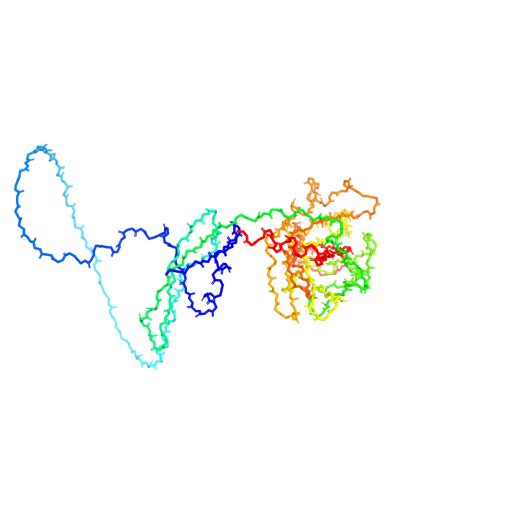GLU A CA 1
ATOM 2106 C C . GLU A 1 268 ? 3.409 6.941 -16.368 1.00 88.62 268 GLU A C 1
ATOM 2108 O O . GLU A 1 268 ? 2.570 7.823 -16.546 1.00 88.62 268 GLU A O 1
ATOM 2113 N N . VAL A 1 269 ? 4.095 6.847 -15.226 1.00 89.38 269 VAL A N 1
ATOM 2114 C CA . VAL A 1 269 ? 3.947 7.840 -14.152 1.00 89.38 269 VAL A CA 1
ATOM 2115 C C . VAL A 1 269 ? 4.351 9.214 -14.689 1.00 89.38 269 VAL A C 1
ATOM 2117 O O . VAL A 1 269 ? 5.464 9.413 -15.171 1.00 89.38 269 VAL A O 1
ATOM 2120 N N . SER A 1 270 ? 3.438 10.178 -14.611 1.00 86.00 270 SER A N 1
ATOM 2121 C CA . SER A 1 270 ? 3.642 11.508 -15.172 1.00 86.00 270 SER A CA 1
ATOM 2122 C C . SER A 1 270 ? 4.518 12.387 -14.275 1.00 86.00 270 SER A C 1
ATOM 2124 O O . SER A 1 270 ? 4.400 12.369 -13.047 1.00 86.00 270 SER A O 1
ATOM 2126 N N . ASN A 1 271 ? 5.384 13.199 -14.893 1.00 77.75 271 ASN A N 1
ATOM 2127 C CA . ASN A 1 271 ? 6.351 14.070 -14.208 1.00 77.75 271 ASN A CA 1
ATOM 2128 C C . ASN A 1 271 ? 5.831 15.477 -13.902 1.00 77.75 271 ASN A C 1
ATOM 2130 O O . ASN A 1 271 ? 6.608 16.427 -13.849 1.00 77.75 271 ASN A O 1
ATOM 2134 N N . VAL A 1 272 ? 4.521 15.636 -13.740 1.00 65.19 272 VAL A N 1
ATOM 2135 C CA . VAL A 1 272 ? 3.899 16.967 -13.662 1.00 65.19 272 VAL A CA 1
ATOM 2136 C C . VAL A 1 272 ? 4.312 17.759 -12.413 1.00 65.19 272 VAL A C 1
ATOM 2138 O O . VAL A 1 272 ? 4.165 18.976 -12.402 1.00 65.19 272 VAL A O 1
ATOM 2141 N N . ASN A 1 273 ? 4.855 17.094 -11.382 1.00 60.75 273 ASN A N 1
ATOM 2142 C CA . ASN A 1 273 ? 4.905 17.649 -10.027 1.00 60.75 273 ASN A CA 1
ATOM 2143 C C . ASN A 1 273 ? 6.299 17.764 -9.373 1.00 60.75 273 ASN A C 1
ATOM 2145 O O . ASN A 1 273 ? 6.345 18.183 -8.217 1.00 60.75 273 ASN A O 1
ATOM 2149 N N . ASN A 1 274 ? 7.435 17.393 -9.998 1.00 62.31 274 ASN A N 1
ATOM 2150 C CA . ASN A 1 274 ? 8.698 17.366 -9.231 1.00 62.31 274 ASN A CA 1
ATOM 2151 C C . ASN A 1 274 ? 10.023 17.503 -10.012 1.00 62.31 274 ASN A C 1
ATOM 2153 O O . ASN A 1 274 ? 10.191 16.984 -11.114 1.00 62.31 274 ASN A O 1
ATOM 2157 N N . ASN A 1 275 ? 11.018 18.110 -9.350 1.00 61.72 275 ASN A N 1
ATOM 2158 C CA . ASN A 1 275 ? 12.419 18.203 -9.787 1.00 61.72 275 ASN A CA 1
ATOM 2159 C C . ASN A 1 275 ? 13.263 16.974 -9.378 1.00 61.72 275 ASN A C 1
ATOM 2161 O O . ASN A 1 275 ? 14.360 16.785 -9.900 1.00 61.72 275 ASN A O 1
ATOM 2165 N N . ASN A 1 276 ? 12.760 16.122 -8.474 1.00 72.75 276 ASN A N 1
ATOM 2166 C CA . ASN A 1 276 ? 13.501 14.979 -7.908 1.00 72.75 276 ASN A CA 1
ATOM 2167 C C . ASN A 1 276 ? 13.250 13.635 -8.614 1.00 72.75 276 ASN A C 1
ATOM 2169 O O . ASN A 1 276 ? 13.713 12.594 -8.146 1.00 72.75 276 ASN A O 1
ATOM 2173 N N . ASN A 1 277 ? 12.535 13.651 -9.744 1.00 83.94 277 ASN A N 1
ATOM 2174 C CA . ASN A 1 277 ? 12.183 12.458 -10.518 1.00 83.94 277 ASN A CA 1
ATOM 2175 C C . ASN A 1 277 ? 11.363 11.405 -9.734 1.00 83.94 277 ASN A C 1
ATOM 2177 O O . ASN A 1 277 ? 11.438 10.203 -10.008 1.00 83.94 277 ASN A O 1
ATOM 2181 N N . THR A 1 278 ? 10.579 11.858 -8.756 1.00 88.44 278 THR A N 1
ATOM 2182 C CA . THR A 1 278 ? 9.677 11.033 -7.945 1.00 88.44 278 THR A CA 1
ATOM 2183 C C . THR A 1 278 ? 8.300 11.682 -7.843 1.00 88.44 278 THR A C 1
ATOM 2185 O O . THR A 1 278 ? 8.166 12.906 -7.926 1.00 88.44 278 THR A O 1
ATOM 2188 N N . ASN A 1 279 ? 7.273 10.852 -7.687 1.00 90.00 279 ASN A N 1
ATOM 2189 C CA . ASN A 1 279 ? 5.890 11.252 -7.463 1.00 90.00 279 ASN A CA 1
ATOM 2190 C C . ASN A 1 279 ? 5.374 10.558 -6.200 1.00 90.00 279 ASN A C 1
ATOM 2192 O O . ASN A 1 279 ? 5.873 9.497 -5.825 1.00 90.00 279 ASN A O 1
ATOM 2196 N N . THR A 1 280 ? 4.396 11.167 -5.542 1.00 91.69 280 THR A N 1
ATOM 2197 C CA . THR A 1 280 ? 3.825 10.677 -4.290 1.00 91.69 280 THR A CA 1
ATOM 2198 C C . THR A 1 280 ? 2.331 10.466 -4.439 1.00 91.69 280 THR A C 1
ATOM 2200 O O . THR A 1 280 ? 1.641 11.238 -5.107 1.00 91.69 280 THR A O 1
ATOM 2203 N N . VAL A 1 281 ? 1.835 9.423 -3.788 1.00 93.31 281 VAL A N 1
ATOM 2204 C CA . VAL A 1 281 ? 0.412 9.202 -3.590 1.00 93.31 281 VAL A CA 1
ATOM 2205 C C . VAL A 1 281 ? 0.118 9.128 -2.105 1.00 93.31 281 VAL A C 1
ATOM 2207 O O . VAL A 1 281 ? 0.758 8.389 -1.364 1.00 93.31 281 VAL A O 1
ATOM 2210 N N . GLU A 1 282 ? -0.873 9.902 -1.687 1.00 95.50 282 GLU A N 1
ATOM 2211 C CA . GLU A 1 282 ? -1.483 9.809 -0.367 1.00 95.50 282 GLU A CA 1
ATOM 2212 C C . GLU A 1 282 ? -2.707 8.893 -0.444 1.00 95.50 282 GLU A C 1
ATOM 2214 O O . GLU A 1 282 ? -3.638 9.197 -1.196 1.00 95.50 282 GLU A O 1
ATOM 2219 N N . ILE A 1 283 ? -2.691 7.807 0.327 1.00 97.12 283 ILE A N 1
ATOM 2220 C CA . ILE A 1 283 ? -3.751 6.799 0.424 1.00 97.12 283 ILE A CA 1
ATOM 2221 C C . ILE A 1 283 ? -4.385 6.894 1.814 1.00 97.12 283 ILE A C 1
ATOM 2223 O O . ILE A 1 283 ? -3.700 6.710 2.821 1.00 97.12 283 ILE A O 1
ATOM 2227 N N . ASN A 1 284 ? -5.684 7.161 1.885 1.00 94.50 284 ASN A N 1
ATOM 2228 C CA . ASN A 1 284 ? -6.470 7.228 3.115 1.00 94.50 284 ASN A CA 1
ATOM 2229 C C . ASN A 1 284 ? -7.250 5.932 3.330 1.00 94.50 284 ASN A C 1
ATOM 2231 O O . ASN A 1 284 ? -7.661 5.277 2.377 1.00 94.50 284 ASN A O 1
ATOM 2235 N N . PHE A 1 285 ? -7.476 5.569 4.588 1.00 92.62 285 PHE A N 1
ATOM 2236 C CA . PHE A 1 285 ? -8.278 4.411 4.980 1.00 92.62 285 PHE A CA 1
ATOM 2237 C C . PHE A 1 285 ? -8.861 4.617 6.382 1.00 92.62 285 PHE A C 1
ATOM 2239 O O . PHE A 1 285 ? -8.535 5.580 7.085 1.00 92.62 285 PHE A O 1
ATOM 2246 N N . ASP A 1 286 ? -9.752 3.724 6.804 1.00 89.19 286 ASP A N 1
ATOM 2247 C CA . ASP A 1 286 ? -10.249 3.719 8.177 1.00 89.19 286 ASP A CA 1
ATOM 2248 C C . ASP A 1 286 ? -9.090 3.574 9.172 1.00 89.19 286 ASP A C 1
ATOM 2250 O O . ASP A 1 286 ? -8.262 2.683 9.003 1.00 89.19 286 ASP A O 1
ATOM 2254 N N . PRO A 1 287 ? -9.025 4.395 10.233 1.00 93.56 287 PRO A N 1
ATOM 2255 C CA . PRO A 1 287 ? -8.059 4.224 11.304 1.00 93.56 287 PRO A CA 1
ATOM 2256 C C . PRO A 1 287 ? -8.018 2.794 11.843 1.00 93.56 287 PRO A C 1
ATOM 2258 O O . PRO A 1 287 ? -9.021 2.262 12.317 1.00 93.56 287 PRO A O 1
ATOM 2261 N N . VAL A 1 288 ? -6.829 2.197 11.827 1.00 94.25 288 VAL A N 1
ATOM 2262 C CA . VAL A 1 288 ? -6.568 0.856 12.365 1.00 94.25 288 VAL A CA 1
ATOM 2263 C C . VAL A 1 288 ? -5.468 0.918 13.411 1.00 94.25 288 VAL A C 1
ATOM 2265 O O . VAL A 1 288 ? -4.480 1.635 13.239 1.00 94.25 288 VAL A O 1
ATOM 2268 N N . LYS A 1 289 ? -5.612 0.151 14.498 1.00 95.81 289 LYS A N 1
ATOM 2269 C CA . LYS A 1 289 ? -4.523 -0.049 15.462 1.00 95.81 289 LYS A CA 1
ATOM 2270 C C . LYS A 1 289 ? -3.557 -1.086 14.890 1.00 95.81 289 LYS A C 1
ATOM 2272 O O . LYS A 1 289 ? -3.938 -2.239 14.704 1.00 95.81 289 LYS A O 1
ATOM 2277 N N . ALA A 1 290 ? -2.319 -0.689 14.620 1.00 97.25 290 ALA A N 1
ATOM 2278 C CA . ALA A 1 290 ? -1.346 -1.519 13.921 1.00 97.25 290 ALA A CA 1
ATOM 2279 C C . ALA A 1 290 ? 0.038 -1.472 14.579 1.00 97.25 290 ALA A C 1
ATOM 2281 O O . ALA A 1 290 ? 0.487 -0.435 15.069 1.00 97.25 290 ALA A O 1
ATOM 2282 N N . LYS A 1 291 ? 0.733 -2.611 14.538 1.00 97.81 291 LYS A N 1
ATOM 2283 C CA . LYS A 1 291 ? 2.190 -2.719 14.734 1.00 97.81 291 LYS A CA 1
ATOM 2284 C C . LYS A 1 291 ? 2.912 -3.005 13.426 1.00 97.81 291 LYS A C 1
ATOM 2286 O O . LYS A 1 291 ? 4.101 -2.730 13.308 1.00 97.81 291 LYS A O 1
ATOM 2291 N N . TYR A 1 292 ? 2.182 -3.528 12.448 1.00 98.00 292 TYR A N 1
ATOM 2292 C CA . TYR A 1 292 ? 2.667 -3.797 11.112 1.00 98.00 292 TYR A CA 1
ATOM 2293 C C . TYR A 1 292 ? 1.664 -3.275 10.097 1.00 98.00 292 TYR A C 1
ATOM 2295 O O . TYR A 1 292 ? 0.457 -3.467 10.261 1.00 98.00 292 TYR A O 1
ATOM 2303 N N . ILE A 1 293 ? 2.176 -2.663 9.039 1.00 98.19 293 ILE A N 1
ATOM 2304 C CA . ILE A 1 293 ? 1.429 -2.366 7.823 1.00 98.19 293 ILE A CA 1
ATOM 2305 C C . ILE A 1 293 ? 2.080 -3.138 6.693 1.00 98.19 293 ILE A C 1
ATOM 2307 O O . ILE A 1 293 ? 3.296 -3.128 6.540 1.00 98.19 293 ILE A O 1
ATOM 2311 N N . ARG A 1 294 ? 1.268 -3.818 5.899 1.00 97.50 294 ARG A N 1
ATOM 2312 C CA . ARG A 1 294 ? 1.701 -4.515 4.698 1.00 97.50 294 ARG A CA 1
ATOM 2313 C C . ARG A 1 294 ? 1.039 -3.860 3.508 1.00 97.50 294 ARG A C 1
ATOM 2315 O O . ARG A 1 294 ? -0.176 -3.707 3.511 1.00 97.50 294 ARG A O 1
ATOM 2322 N N . PHE A 1 295 ? 1.814 -3.511 2.496 1.00 97.12 295 PHE A N 1
ATOM 2323 C CA . PHE A 1 295 ? 1.255 -3.096 1.220 1.00 97.12 295 PHE A CA 1
ATOM 2324 C C . PHE A 1 295 ? 1.551 -4.169 0.179 1.00 97.12 295 PHE A C 1
ATOM 2326 O O . PHE A 1 295 ? 2.700 -4.519 -0.088 1.00 97.12 295 PHE A O 1
ATOM 2333 N N . GLU A 1 296 ? 0.483 -4.748 -0.343 1.00 95.75 296 GLU A N 1
ATOM 2334 C CA . GLU A 1 296 ? 0.497 -5.665 -1.468 1.00 95.75 296 GLU A CA 1
ATOM 2335 C C . GLU A 1 296 ? 0.403 -4.863 -2.762 1.00 95.75 296 GLU A C 1
ATOM 2337 O O . GLU A 1 296 ? -0.304 -3.855 -2.831 1.00 95.75 296 GLU A O 1
ATOM 2342 N N . PHE A 1 297 ? 1.124 -5.308 -3.778 1.00 94.25 297 PHE A N 1
ATOM 2343 C CA . PHE A 1 297 ? 1.220 -4.667 -5.077 1.00 94.25 297 PHE A CA 1
ATOM 2344 C C . PHE A 1 297 ? 1.253 -5.733 -6.172 1.00 94.25 297 PHE A C 1
ATOM 2346 O O . PHE A 1 297 ? 1.399 -6.918 -5.893 1.00 94.25 297 PHE A O 1
ATOM 2353 N N . GLU A 1 298 ? 1.160 -5.327 -7.432 1.00 90.50 298 GLU A N 1
ATOM 2354 C CA . GLU A 1 298 ? 1.390 -6.231 -8.556 1.00 90.50 298 GLU A CA 1
ATOM 2355 C C . GLU A 1 298 ? 2.188 -5.493 -9.623 1.00 90.50 298 GLU A C 1
ATOM 2357 O O . GLU A 1 298 ? 1.860 -4.364 -10.000 1.00 90.50 298 GLU A O 1
ATOM 2362 N N . ALA A 1 299 ? 3.258 -6.125 -10.106 1.00 89.75 299 ALA A N 1
ATOM 2363 C CA . ALA A 1 299 ? 4.053 -5.544 -11.176 1.00 89.75 299 ALA A CA 1
ATOM 2364 C C . ALA A 1 299 ? 3.184 -5.303 -12.430 1.00 89.75 299 ALA A C 1
ATOM 2366 O O . ALA A 1 299 ? 2.285 -6.097 -12.729 1.00 89.75 299 ALA A O 1
ATOM 2367 N N . PRO A 1 300 ? 3.435 -4.221 -13.185 1.00 89.00 30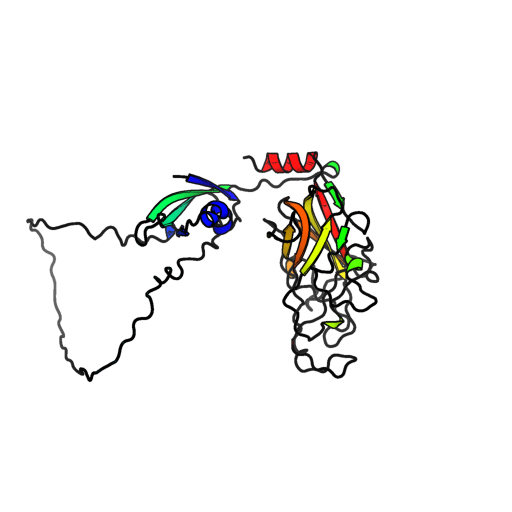0 PRO A N 1
ATOM 2368 C CA . PRO A 1 300 ? 2.735 -3.993 -14.440 1.00 89.00 300 PRO A CA 1
ATOM 2369 C C . PRO A 1 300 ? 3.051 -5.112 -15.434 1.00 89.00 300 PRO A C 1
ATOM 2371 O O . PRO A 1 300 ? 4.168 -5.627 -15.474 1.00 89.00 300 PRO A O 1
ATOM 2374 N N . GLU A 1 301 ? 2.077 -5.452 -16.272 1.00 90.69 301 GLU A N 1
ATOM 2375 C CA . GLU A 1 301 ? 2.328 -6.275 -17.453 1.00 90.69 301 GLU A CA 1
ATOM 2376 C C . GLU A 1 301 ? 2.702 -5.378 -18.625 1.00 90.69 301 GLU A C 1
ATOM 2378 O O . GLU A 1 301 ? 2.039 -4.375 -18.893 1.00 90.69 301 GLU A O 1
ATOM 2383 N N . ILE A 1 302 ? 3.771 -5.750 -19.317 1.00 90.12 302 ILE A N 1
ATOM 2384 C CA . ILE A 1 302 ? 4.270 -5.063 -20.497 1.00 90.12 302 ILE A CA 1
ATOM 2385 C C . ILE A 1 302 ? 4.310 -6.090 -21.619 1.00 90.12 302 ILE A C 1
ATOM 2387 O O . ILE A 1 302 ? 4.993 -7.115 -21.540 1.00 90.12 302 ILE A O 1
ATOM 2391 N N . GLU A 1 303 ? 3.532 -5.820 -22.657 1.00 90.12 303 GLU A N 1
ATOM 2392 C CA . GLU A 1 303 ? 3.396 -6.712 -23.797 1.00 90.12 303 GLU A CA 1
ATOM 2393 C C . GLU A 1 303 ? 4.737 -6.878 -24.534 1.00 90.12 303 GLU A C 1
ATOM 2395 O O . GLU A 1 303 ? 5.535 -5.942 -24.635 1.00 90.12 303 GLU A O 1
ATOM 2400 N N . GLY A 1 304 ? 4.999 -8.089 -25.031 1.00 88.88 304 GLY A N 1
ATOM 2401 C CA . GLY A 1 304 ? 6.208 -8.391 -25.802 1.00 88.88 304 GLY A CA 1
ATOM 2402 C C . GLY A 1 304 ? 7.475 -8.652 -24.981 1.00 88.88 304 GLY A C 1
ATOM 2403 O O . GLY A 1 304 ? 8.554 -8.691 -25.561 1.00 88.88 304 GLY A O 1
ATOM 2404 N N . ILE A 1 305 ? 7.383 -8.842 -23.658 1.00 92.06 305 ILE A N 1
ATOM 2405 C CA . ILE A 1 305 ? 8.529 -9.299 -22.849 1.00 92.06 305 ILE A CA 1
ATOM 2406 C C . ILE A 1 305 ? 8.667 -10.825 -22.906 1.00 92.06 305 ILE A C 1
ATOM 2408 O O . ILE A 1 305 ? 9.768 -11.341 -23.083 1.00 92.06 305 ILE A O 1
ATOM 2412 N N . LYS A 1 306 ? 7.571 -11.569 -22.726 1.00 94.44 306 LYS A N 1
ATOM 2413 C CA . LYS A 1 306 ? 7.609 -13.030 -22.587 1.00 94.44 306 LYS A CA 1
ATOM 2414 C C . LYS A 1 306 ? 8.220 -13.696 -23.821 1.00 94.44 306 LYS A C 1
ATOM 2416 O O . LYS A 1 306 ? 7.769 -13.484 -24.939 1.00 94.44 306 LYS A O 1
ATOM 2421 N N . GLY A 1 307 ? 9.194 -14.575 -23.594 1.00 92.94 307 GLY A N 1
ATOM 2422 C CA . GLY A 1 307 ? 9.928 -15.288 -24.638 1.00 92.94 307 GLY A CA 1
ATOM 2423 C C . GLY A 1 307 ? 11.183 -14.562 -25.126 1.00 92.94 307 GLY A C 1
ATOM 2424 O O . GLY A 1 307 ? 12.086 -15.232 -25.636 1.00 92.94 307 GLY A O 1
ATOM 2425 N N . GLU A 1 308 ? 11.296 -13.249 -24.913 1.00 93.75 308 GLU A N 1
ATOM 2426 C CA . GLU A 1 308 ? 12.481 -12.465 -25.271 1.00 93.75 308 GLU A CA 1
ATOM 2427 C C . GLU A 1 308 ? 13.655 -12.724 -24.321 1.00 93.75 308 GLU A C 1
ATOM 2429 O O . GLU A 1 308 ? 13.489 -13.204 -23.197 1.00 93.75 308 GLU A O 1
ATOM 2434 N N . ILE A 1 309 ? 14.870 -12.414 -24.780 1.00 92.81 309 ILE A N 1
ATOM 2435 C CA . ILE A 1 309 ? 16.068 -12.474 -23.934 1.00 92.81 309 ILE A CA 1
ATOM 2436 C C . ILE A 1 309 ? 16.013 -11.321 -22.927 1.00 92.81 309 ILE A C 1
ATOM 2438 O O . ILE A 1 309 ? 15.907 -10.156 -23.315 1.00 92.81 309 ILE A O 1
ATOM 2442 N N . ILE A 1 310 ? 16.126 -11.632 -21.632 1.00 90.44 310 ILE A N 1
ATOM 2443 C CA . ILE A 1 310 ? 16.175 -10.618 -20.576 1.00 90.44 310 ILE A CA 1
ATOM 2444 C C . ILE A 1 310 ? 17.462 -9.793 -20.761 1.00 90.44 310 ILE A C 1
ATOM 2446 O O . ILE A 1 310 ? 18.556 -10.375 -20.753 1.00 90.44 310 ILE A O 1
ATOM 2450 N N . PRO A 1 311 ? 17.373 -8.455 -20.905 1.00 87.56 311 PRO A N 1
ATOM 2451 C CA . PRO A 1 311 ? 18.537 -7.634 -21.215 1.00 87.56 311 PRO A CA 1
ATOM 2452 C C . PRO A 1 311 ? 19.659 -7.794 -20.183 1.00 87.56 311 PRO A C 1
ATOM 2454 O O . PRO A 1 311 ? 19.428 -7.750 -18.976 1.00 87.56 311 PRO A O 1
ATOM 2457 N N . GLY A 1 312 ? 20.890 -7.964 -20.670 1.00 85.81 312 GLY A N 1
ATOM 2458 C CA . GLY A 1 312 ? 22.066 -8.185 -19.821 1.00 85.81 312 GLY A CA 1
ATOM 2459 C C . GLY A 1 312 ? 22.220 -9.617 -19.296 1.00 85.81 312 GLY A C 1
ATOM 2460 O O . GLY A 1 312 ? 23.093 -9.859 -18.467 1.00 85.81 312 GLY A O 1
ATOM 2461 N N . THR A 1 313 ? 21.410 -10.568 -19.772 1.00 88.00 313 THR A N 1
ATOM 2462 C CA . THR A 1 313 ? 21.478 -11.986 -19.384 1.00 88.00 313 THR A CA 1
ATOM 2463 C C . THR A 1 313 ? 21.395 -12.910 -20.610 1.00 88.00 313 THR A C 1
ATOM 2465 O O . THR A 1 313 ? 21.222 -12.446 -21.736 1.00 88.00 313 THR A O 1
ATOM 2468 N N . GLN A 1 314 ? 21.512 -14.225 -20.393 1.00 90.69 314 GLN A N 1
ATOM 2469 C CA . GLN A 1 314 ? 21.219 -15.263 -21.397 1.00 90.69 314 GLN A CA 1
ATOM 2470 C C . GLN A 1 314 ? 19.853 -15.939 -21.172 1.00 90.69 314 GLN A C 1
ATOM 2472 O O . GLN A 1 314 ? 19.486 -16.862 -21.897 1.00 90.69 314 GLN A O 1
ATOM 2477 N N . GLU A 1 315 ? 19.106 -15.509 -20.156 1.00 91.44 315 GLU A N 1
ATOM 2478 C CA . GLU A 1 315 ? 17.826 -16.102 -19.782 1.00 91.44 315 GLU A CA 1
ATOM 2479 C C . GLU A 1 315 ? 16.699 -15.552 -20.662 1.00 91.44 315 GLU A C 1
ATOM 2481 O O . GLU A 1 315 ? 16.709 -14.382 -21.054 1.00 91.44 315 GLU A O 1
ATOM 2486 N N . ARG A 1 316 ? 15.698 -16.390 -20.953 1.00 93.62 316 ARG A N 1
ATOM 2487 C CA . ARG A 1 316 ? 14.458 -15.949 -21.601 1.00 93.62 316 ARG A CA 1
ATOM 2488 C C . ARG A 1 316 ? 13.414 -15.593 -20.555 1.00 93.62 316 ARG A C 1
ATOM 2490 O O . ARG A 1 316 ? 13.241 -16.325 -19.582 1.00 93.62 316 ARG A O 1
ATOM 2497 N N . ALA A 1 317 ? 12.691 -14.507 -20.791 1.00 94.00 317 ALA A N 1
ATOM 2498 C CA . ALA A 1 317 ? 11.574 -14.114 -19.953 1.00 94.00 317 ALA A CA 1
ATOM 2499 C C . ALA A 1 317 ? 10.452 -15.162 -20.005 1.00 94.00 317 ALA A C 1
ATOM 2501 O O . ALA A 1 317 ? 10.029 -15.603 -21.076 1.00 94.00 317 ALA A O 1
ATOM 2502 N N . THR A 1 318 ? 9.945 -15.547 -18.840 1.00 94.25 318 THR A N 1
ATOM 2503 C CA . THR A 1 318 ? 8.838 -16.494 -18.671 1.00 94.25 318 THR A CA 1
ATOM 2504 C C . THR A 1 318 ? 7.484 -15.799 -18.517 1.00 94.25 318 THR A C 1
ATOM 2506 O O . THR A 1 318 ? 6.445 -16.428 -18.738 1.00 94.25 318 THR A O 1
ATOM 2509 N N . THR A 1 319 ? 7.479 -14.500 -18.207 1.00 93.19 319 THR A N 1
ATOM 2510 C CA . THR A 1 319 ? 6.277 -13.674 -18.011 1.00 93.19 319 THR A CA 1
ATOM 2511 C C . THR A 1 319 ? 6.371 -12.342 -18.760 1.00 93.19 319 THR A C 1
ATOM 2513 O O . THR A 1 319 ? 7.405 -12.015 -19.340 1.00 93.19 319 THR A O 1
ATOM 2516 N N . ASN A 1 320 ? 5.280 -11.569 -18.729 1.00 92.94 320 ASN A N 1
ATOM 2517 C CA . ASN A 1 320 ? 5.234 -10.186 -19.210 1.00 92.94 320 ASN A CA 1
ATOM 2518 C C . ASN A 1 320 ? 5.458 -9.151 -18.095 1.00 92.94 320 ASN A C 1
ATOM 2520 O O . ASN A 1 320 ? 5.185 -7.970 -18.291 1.00 92.94 320 ASN A O 1
ATOM 2524 N N . TYR A 1 321 ? 5.906 -9.564 -16.907 1.00 91.44 321 TYR A N 1
ATOM 2525 C CA . TYR A 1 321 ? 6.016 -8.632 -15.792 1.00 91.44 321 TYR A CA 1
ATOM 2526 C C . TYR A 1 321 ? 7.188 -7.665 -15.966 1.00 91.44 321 TYR A C 1
ATOM 2528 O O . TYR A 1 321 ? 8.335 -8.065 -16.173 1.00 91.44 321 TYR A O 1
ATOM 2536 N N . GLY A 1 322 ? 6.879 -6.377 -15.851 1.00 90.12 322 GLY A N 1
ATOM 2537 C CA . GLY A 1 322 ? 7.851 -5.299 -15.807 1.00 90.12 322 GLY A CA 1
ATOM 2538 C C . GLY A 1 322 ? 8.483 -5.116 -14.428 1.00 90.12 322 GLY A C 1
ATOM 2539 O O . GLY A 1 322 ? 8.268 -5.880 -13.487 1.00 90.12 322 GLY A O 1
ATOM 2540 N N . VAL A 1 323 ? 9.265 -4.048 -14.309 1.00 89.38 323 VAL A N 1
ATOM 2541 C CA . VAL A 1 323 ? 9.826 -3.580 -13.043 1.00 89.38 323 VAL A CA 1
ATOM 2542 C C . VAL A 1 323 ? 8.877 -2.577 -12.394 1.00 89.38 323 VAL A C 1
ATOM 2544 O O . VAL A 1 323 ? 8.407 -1.643 -13.046 1.00 89.38 323 VAL A O 1
ATOM 2547 N N . VAL A 1 324 ? 8.658 -2.735 -11.093 1.00 89.25 324 VAL A N 1
ATOM 2548 C CA . VAL A 1 324 ? 8.056 -1.726 -10.215 1.00 89.25 324 VAL A CA 1
ATOM 2549 C C . VAL A 1 324 ? 9.067 -1.330 -9.142 1.00 89.25 324 VAL A C 1
ATOM 2551 O O . VAL A 1 324 ? 9.948 -2.115 -8.788 1.00 89.25 324 VAL A O 1
ATOM 2554 N N . GLY A 1 325 ? 8.971 -0.111 -8.622 1.00 89.81 325 GLY A N 1
ATOM 2555 C CA . GLY A 1 325 ? 9.839 0.347 -7.546 1.00 89.81 325 GLY A CA 1
ATOM 2556 C C . GLY A 1 325 ? 9.224 1.462 -6.727 1.00 89.81 325 GLY A C 1
ATOM 2557 O O . GLY A 1 325 ? 8.358 2.209 -7.188 1.00 89.81 325 GLY A O 1
ATOM 2558 N N . PHE A 1 326 ? 9.701 1.557 -5.495 1.00 92.88 326 PHE A N 1
ATOM 2559 C CA . PHE A 1 326 ? 9.224 2.492 -4.490 1.00 92.88 326 PHE A CA 1
ATOM 2560 C C . PHE A 1 326 ? 10.421 3.165 -3.829 1.00 92.88 326 PHE A C 1
ATOM 2562 O O . PHE A 1 326 ? 11.465 2.544 -3.622 1.00 92.88 326 PHE A O 1
ATOM 2569 N N . ASN A 1 327 ? 10.271 4.450 -3.539 1.00 92.88 327 ASN A N 1
ATOM 2570 C CA . ASN A 1 327 ? 11.330 5.286 -2.990 1.00 92.88 327 ASN A CA 1
ATOM 2571 C C . ASN A 1 327 ? 11.239 5.370 -1.476 1.00 92.88 327 ASN A C 1
ATOM 2573 O O . ASN A 1 327 ? 12.203 5.065 -0.799 1.00 92.88 327 ASN A O 1
ATOM 2577 N N . GLU A 1 328 ? 10.066 5.731 -0.965 1.00 95.25 328 GLU A N 1
ATOM 2578 C CA . GLU A 1 328 ? 9.830 5.949 0.459 1.00 95.25 328 GLU A CA 1
ATOM 2579 C C . GLU A 1 328 ? 8.367 5.628 0.781 1.00 95.25 328 GLU A C 1
ATOM 2581 O O . GLU A 1 328 ? 7.481 5.758 -0.075 1.00 95.25 328 GLU A O 1
ATOM 2586 N N . VAL A 1 329 ? 8.111 5.259 2.032 1.00 97.31 329 VAL A N 1
ATOM 2587 C CA . VAL A 1 329 ? 6.777 5.212 2.628 1.00 97.31 329 VAL A CA 1
ATOM 2588 C C . VAL A 1 329 ? 6.723 6.057 3.888 1.00 97.31 329 VAL A C 1
ATOM 2590 O O . VAL A 1 329 ? 7.643 6.068 4.704 1.00 97.31 329 VAL A O 1
ATOM 2593 N N . LYS A 1 330 ? 5.587 6.716 4.094 1.00 97.69 330 LYS A N 1
ATOM 2594 C CA . LYS A 1 330 ? 5.262 7.347 5.373 1.00 97.69 330 LYS A CA 1
ATOM 2595 C C . LYS A 1 330 ? 3.900 6.885 5.842 1.00 97.69 330 LYS A C 1
ATOM 2597 O O . LYS A 1 330 ? 2.979 6.730 5.046 1.00 97.69 330 LYS A O 1
ATOM 2602 N N . LEU A 1 331 ? 3.769 6.703 7.146 1.00 97.88 331 LEU A N 1
ATOM 2603 C CA . LEU A 1 331 ? 2.492 6.444 7.796 1.00 97.88 331 LEU A CA 1
ATOM 2604 C C . LEU A 1 331 ? 2.082 7.685 8.571 1.00 97.88 331 LEU A C 1
ATOM 2606 O O . LEU A 1 331 ? 2.912 8.285 9.250 1.00 97.88 331 LEU A O 1
ATOM 2610 N N . ILE A 1 332 ? 0.808 8.057 8.512 1.00 97.31 332 ILE A N 1
ATOM 2611 C CA . ILE A 1 332 ? 0.272 9.082 9.404 1.00 97.31 332 ILE A CA 1
ATOM 2612 C C . ILE A 1 332 ? -0.472 8.394 10.544 1.00 97.31 332 ILE A C 1
ATOM 2614 O O . ILE A 1 332 ? -1.418 7.629 10.341 1.00 97.31 332 ILE A O 1
ATOM 2618 N N . LYS A 1 333 ? 0.019 8.662 11.750 1.00 95.25 333 LYS A N 1
ATOM 2619 C CA . LYS A 1 333 ? -0.505 8.214 13.034 1.00 95.25 333 LYS A CA 1
ATOM 2620 C C . LYS A 1 333 ? -1.477 9.254 13.579 1.00 95.25 333 LYS A C 1
ATOM 2622 O O . LYS A 1 333 ? -1.187 10.446 13.545 1.00 95.25 333 LYS A O 1
ATOM 2627 N N . LEU A 1 334 ? -2.580 8.797 14.158 1.00 95.81 334 LEU A N 1
ATOM 2628 C CA . LEU A 1 334 ? -3.471 9.639 14.946 1.00 95.81 334 LEU A CA 1
ATOM 2629 C C . LEU A 1 334 ? -2.879 9.898 16.335 1.00 95.81 334 LEU A C 1
ATOM 2631 O O . LEU A 1 334 ? -2.387 8.980 16.998 1.00 95.81 334 LEU A O 1
ATOM 2635 N N . THR A 1 335 ? -2.962 11.144 16.794 1.00 95.00 335 THR A N 1
ATOM 2636 C CA . THR A 1 335 ? -2.805 11.483 18.215 1.00 95.00 335 THR A CA 1
ATOM 2637 C C . THR A 1 335 ? -4.051 11.064 18.999 1.00 95.00 335 THR A C 1
ATOM 2639 O O . THR A 1 335 ? -5.065 10.678 18.411 1.00 95.00 335 THR A O 1
ATOM 2642 N N . ASP A 1 336 ? -4.021 11.172 20.329 1.00 92.38 336 ASP A N 1
ATOM 2643 C CA . ASP A 1 336 ? -5.194 10.879 21.167 1.00 92.38 336 ASP A CA 1
ATOM 2644 C C . ASP A 1 336 ? -6.401 11.762 20.797 1.00 92.38 336 ASP A C 1
ATOM 2646 O O . ASP A 1 336 ? -7.543 11.292 20.788 1.00 92.38 336 ASP A O 1
ATOM 2650 N N . SER A 1 337 ? -6.147 13.018 20.406 1.00 93.50 337 SER A N 1
ATOM 2651 C CA . SER A 1 337 ? -7.168 13.934 19.876 1.00 93.50 337 SER A CA 1
ATOM 2652 C C . SER A 1 337 ? -7.752 13.419 18.559 1.00 93.50 337 SER A C 1
ATOM 2654 O O . SER A 1 337 ? -8.971 13.280 18.433 1.00 93.50 337 SER A O 1
ATOM 2656 N N . GLY A 1 338 ? -6.896 13.052 17.597 1.00 92.88 338 GLY A N 1
ATOM 2657 C CA . GLY A 1 338 ? -7.335 12.516 16.308 1.00 92.88 338 GLY A CA 1
ATOM 2658 C C . GLY A 1 338 ? -8.131 11.220 16.449 1.00 92.88 338 GLY A C 1
ATOM 2659 O O . GLY A 1 338 ? -9.180 11.057 15.821 1.00 92.88 338 GLY A O 1
ATOM 2660 N N . LYS A 1 339 ? -7.685 10.321 17.330 1.00 90.69 339 LYS A N 1
ATOM 2661 C CA . LYS A 1 339 ? -8.408 9.090 17.660 1.00 90.69 339 LYS A CA 1
ATOM 2662 C C . LYS A 1 339 ? -9.795 9.403 18.219 1.00 90.69 339 LYS A C 1
ATOM 2664 O O . LYS A 1 339 ? -10.783 8.887 17.705 1.00 90.69 339 LYS A O 1
ATOM 2669 N N . SER A 1 340 ? -9.875 10.301 19.200 1.00 89.38 340 SER A N 1
ATOM 2670 C CA . SER A 1 340 ? -11.143 10.695 19.825 1.00 89.38 340 SER A CA 1
ATOM 2671 C C . SER A 1 340 ? -12.113 11.321 18.817 1.00 89.38 340 SER A C 1
ATOM 2673 O O . SER A 1 340 ? -13.303 11.012 18.831 1.00 89.38 340 SER A O 1
ATOM 2675 N N . LYS A 1 341 ? -11.619 12.164 17.896 1.00 89.69 341 LYS A N 1
ATOM 2676 C CA . LYS A 1 341 ? -12.436 12.722 16.804 1.00 89.69 341 LYS A CA 1
ATOM 2677 C C . LYS A 1 341 ? -13.031 11.625 15.932 1.00 89.69 341 LYS A C 1
ATOM 2679 O O . LYS A 1 341 ? -14.225 11.647 15.654 1.00 89.69 341 LYS A O 1
ATOM 2684 N N . TRP A 1 342 ? -12.212 10.656 15.533 1.00 85.12 342 TRP A N 1
ATOM 2685 C CA . TRP A 1 342 ? -12.683 9.547 14.716 1.00 85.12 342 TRP A CA 1
ATOM 2686 C C . TRP A 1 342 ? -13.717 8.678 15.433 1.00 85.12 342 TRP A C 1
ATOM 2688 O O . TRP A 1 342 ? -14.743 8.350 14.841 1.00 85.12 342 TRP A O 1
ATOM 2698 N N . GLU A 1 343 ? -13.481 8.333 16.699 1.00 83.31 343 GLU A N 1
ATOM 2699 C CA . GLU A 1 343 ? -14.422 7.531 17.488 1.00 83.31 343 GLU A CA 1
ATOM 2700 C C . GLU A 1 343 ? -15.773 8.256 17.610 1.00 83.31 343 GLU A C 1
ATOM 2702 O O . GLU A 1 343 ? -16.812 7.686 17.284 1.00 83.31 343 GLU A O 1
ATOM 2707 N N . ASN A 1 344 ? -15.769 9.551 17.934 1.00 82.12 344 ASN A N 1
ATOM 2708 C CA . ASN A 1 344 ? -16.994 10.348 18.060 1.00 82.12 344 ASN A CA 1
ATOM 2709 C C . ASN A 1 344 ? -17.790 10.489 16.749 1.00 82.12 344 ASN A C 1
ATOM 2711 O O . ASN A 1 344 ? -19.016 10.611 16.781 1.00 82.12 344 ASN A O 1
ATOM 2715 N N . SER A 1 345 ? -17.119 10.469 15.595 1.00 74.31 345 SER A N 1
ATOM 2716 C CA . SER A 1 345 ? -17.769 10.554 14.280 1.00 74.31 345 SER A CA 1
ATOM 2717 C C . SER A 1 345 ? -18.441 9.254 13.828 1.00 74.31 345 SER A C 1
ATOM 2719 O O . SER A 1 345 ? -19.274 9.305 12.924 1.00 74.31 345 SER A O 1
ATOM 2721 N N . ASN A 1 346 ? -18.109 8.114 14.445 1.00 64.44 346 ASN A N 1
ATOM 2722 C CA . ASN A 1 346 ? -18.616 6.788 14.063 1.00 64.44 346 ASN A CA 1
ATOM 2723 C C . ASN A 1 346 ? -19.532 6.139 15.117 1.00 64.44 346 ASN A C 1
ATOM 2725 O O . ASN A 1 346 ? -19.960 5.006 14.931 1.00 64.44 346 ASN A O 1
ATOM 2729 N N . ILE A 1 347 ? -19.850 6.848 16.206 1.00 53.53 347 ILE A N 1
ATOM 2730 C CA . ILE A 1 347 ? -20.774 6.399 17.269 1.00 53.53 347 ILE A CA 1
ATOM 2731 C C . ILE A 1 347 ? -22.245 6.793 16.973 1.00 53.53 347 ILE A C 1
ATOM 2733 O O . ILE A 1 347 ? -23.127 6.555 17.794 1.00 53.53 347 ILE A O 1
ATOM 2737 N N . LYS A 1 348 ? -22.549 7.384 15.809 1.00 44.88 348 LYS A N 1
ATOM 2738 C CA . LYS A 1 348 ? -23.899 7.884 15.487 1.00 44.88 348 LYS A CA 1
ATOM 2739 C C . LYS A 1 348 ? -24.771 6.910 14.709 1.00 44.88 348 LYS A C 1
ATOM 2741 O O . LYS A 1 348 ? -24.297 6.391 13.676 1.00 44.88 348 LYS A O 1
#